Protein AF-A0A380IV75-F1 (afdb_monomer_lite)

InterPro domains:
  IPR054528 TcaA protein NTF2-like domain [PF22819] (111-208)

Structure (mmCIF, N/CA/C/O backbone):
data_AF-A0A380IV75-F1
#
_entry.id   AF-A0A380IV75-F1
#
loop_
_atom_site.group_PDB
_atom_site.id
_atom_site.type_symbol
_atom_site.label_atom_id
_atom_site.label_alt_id
_atom_site.label_comp_id
_atom_site.label_asym_id
_atom_site.label_entity_id
_atom_site.label_seq_id
_atom_site.pdbx_PDB_ins_code
_atom_site.Cartn_x
_atom_site.Cartn_y
_atom_site.Cartn_z
_atom_site.occupancy
_atom_site.B_iso_or_equiv
_atom_site.auth_seq_id
_atom_site.auth_comp_id
_atom_site.auth_asym_id
_atom_site.auth_atom_id
_atom_site.pdbx_PDB_model_num
ATOM 1 N N . MET A 1 1 ? 58.534 -29.013 -39.259 1.00 39.19 1 MET A N 1
ATOM 2 C CA . MET A 1 1 ? 57.756 -28.411 -38.157 1.00 39.19 1 MET A CA 1
ATOM 3 C C . MET A 1 1 ? 57.840 -26.899 -38.279 1.00 39.19 1 MET A C 1
ATOM 5 O O . MET A 1 1 ? 58.941 -26.388 -38.173 1.00 39.19 1 MET A O 1
ATOM 9 N N . GLN A 1 2 ? 56.730 -26.196 -38.493 1.00 32.81 2 GLN A N 1
ATOM 10 C CA . GLN A 1 2 ? 56.334 -25.058 -37.653 1.00 32.81 2 GLN A CA 1
ATOM 11 C C . GLN A 1 2 ? 54.910 -24.639 -38.014 1.00 32.81 2 GLN A C 1
ATOM 13 O O . GLN A 1 2 ? 54.509 -24.670 -39.172 1.00 32.81 2 GLN A O 1
ATOM 18 N N . GLN A 1 3 ? 54.127 -24.418 -36.965 1.00 36.06 3 GLN A N 1
ATOM 19 C CA . GLN A 1 3 ? 52.675 -24.460 -36.958 1.00 36.06 3 GLN A CA 1
ATOM 20 C C . GLN A 1 3 ? 52.055 -23.177 -37.520 1.00 36.06 3 GLN A C 1
ATOM 22 O O . GLN A 1 3 ? 52.371 -22.079 -37.065 1.00 36.06 3 GLN A O 1
ATOM 27 N N . ASN A 1 4 ? 51.105 -23.333 -38.444 1.00 39.47 4 ASN A N 1
ATOM 28 C CA . ASN A 1 4 ? 50.161 -22.279 -38.801 1.00 39.47 4 ASN A CA 1
ATOM 29 C C . ASN A 1 4 ? 49.157 -22.116 -37.655 1.00 39.47 4 ASN A C 1
ATOM 31 O O . ASN A 1 4 ? 48.233 -22.916 -37.511 1.00 39.47 4 ASN A O 1
ATOM 35 N N . HIS A 1 5 ? 49.312 -21.067 -36.852 1.00 46.50 5 HIS A N 1
ATOM 36 C CA . HIS A 1 5 ? 48.267 -20.629 -35.930 1.00 46.50 5 HIS A CA 1
ATOM 37 C C . HIS A 1 5 ? 47.176 -19.882 -36.710 1.00 46.50 5 HIS A C 1
ATOM 39 O O . HIS A 1 5 ? 47.074 -18.658 -36.641 1.00 46.50 5 HIS A O 1
ATOM 45 N N . ASN A 1 6 ? 46.342 -20.619 -37.448 1.00 48.75 6 ASN A N 1
ATOM 46 C CA . ASN A 1 6 ? 45.074 -20.085 -37.940 1.00 48.75 6 ASN A CA 1
ATOM 47 C C . ASN A 1 6 ? 44.138 -19.901 -36.737 1.00 48.75 6 ASN A C 1
ATOM 49 O O . ASN A 1 6 ? 43.408 -20.812 -36.348 1.00 48.75 6 ASN A O 1
ATOM 53 N N . LYS A 1 7 ? 44.163 -18.714 -36.123 1.00 50.84 7 LYS A N 1
ATOM 54 C CA . LYS A 1 7 ? 43.048 -18.266 -35.285 1.00 50.84 7 LYS A CA 1
ATOM 55 C C . LYS A 1 7 ? 41.849 -18.064 -36.203 1.00 50.84 7 LYS A C 1
ATOM 57 O O . LYS A 1 7 ? 41.804 -17.106 -36.967 1.00 50.84 7 LYS A O 1
ATOM 62 N N . ILE A 1 8 ? 40.892 -18.982 -36.130 1.00 51.84 8 ILE A N 1
ATOM 63 C CA . ILE A 1 8 ? 39.563 -18.779 -36.698 1.00 51.84 8 ILE A CA 1
ATOM 64 C C . ILE A 1 8 ? 38.884 -17.727 -35.818 1.00 51.84 8 ILE A C 1
ATOM 66 O O . ILE A 1 8 ? 38.560 -17.993 -34.661 1.00 51.84 8 ILE A O 1
ATOM 70 N N . TYR A 1 9 ? 38.719 -16.519 -36.347 1.00 48.72 9 TYR A N 1
ATOM 71 C CA . TYR A 1 9 ? 37.806 -15.540 -35.775 1.00 48.72 9 TYR A CA 1
ATOM 72 C C . TYR A 1 9 ? 36.406 -15.944 -36.235 1.00 48.72 9 TYR A C 1
ATOM 74 O O . TYR A 1 9 ? 36.072 -15.803 -37.407 1.00 48.72 9 TYR A O 1
ATOM 82 N N . ALA A 1 10 ? 35.623 -16.543 -35.340 1.00 48.56 10 ALA A N 1
ATOM 83 C CA . ALA A 1 10 ? 34.204 -16.737 -35.590 1.00 48.56 10 ALA A CA 1
ATOM 84 C C . ALA A 1 10 ? 33.526 -15.371 -35.436 1.00 48.56 10 ALA A C 1
ATOM 86 O O . ALA A 1 10 ? 33.401 -14.872 -34.316 1.00 48.56 10 ALA A O 1
ATOM 87 N N . ASP A 1 11 ? 33.128 -14.756 -36.547 1.00 51.97 11 ASP A N 1
ATOM 88 C CA . ASP A 1 11 ? 32.167 -13.661 -36.492 1.00 51.97 11 ASP A CA 1
ATOM 89 C C . ASP A 1 11 ? 30.826 -14.260 -36.054 1.00 51.97 11 ASP A C 1
ATOM 91 O O . ASP A 1 11 ? 30.250 -15.112 -36.733 1.00 51.97 11 ASP A O 1
ATOM 95 N N . GLU A 1 12 ? 30.339 -13.864 -34.876 1.00 53.62 12 GLU A N 1
ATOM 96 C CA . GLU A 1 12 ? 28.954 -14.121 -34.482 1.00 53.62 12 GLU A CA 1
ATOM 97 C C . GLU A 1 12 ? 28.039 -13.306 -35.412 1.00 53.62 12 GLU A C 1
ATOM 99 O O . GLU A 1 12 ? 27.617 -12.206 -35.063 1.00 53.62 12 GLU A O 1
ATOM 104 N N . ASP A 1 13 ? 27.725 -13.833 -36.600 1.00 64.88 13 ASP A N 1
ATOM 105 C CA . ASP A 1 13 ? 26.803 -13.215 -37.570 1.00 64.88 13 ASP A CA 1
ATOM 106 C C . ASP A 1 13 ? 25.331 -13.419 -37.161 1.00 64.88 13 ASP A C 1
ATOM 108 O O . ASP A 1 13 ? 24.451 -13.804 -37.931 1.00 64.88 13 ASP A O 1
ATOM 112 N N . PHE A 1 14 ? 25.058 -13.222 -35.873 1.00 73.56 14 PHE A N 1
ATOM 113 C CA . PHE A 1 14 ? 23.715 -13.241 -35.325 1.00 73.56 14 PHE A CA 1
ATOM 114 C C . PHE A 1 14 ? 23.270 -11.806 -35.100 1.00 73.56 14 PHE A C 1
ATOM 116 O O . PHE A 1 14 ? 23.950 -11.021 -34.439 1.00 73.56 14 PHE A O 1
ATOM 123 N N . ASN A 1 15 ? 22.077 -11.471 -35.593 1.00 85.94 15 ASN A N 1
ATOM 124 C CA . ASN A 1 15 ? 21.444 -10.204 -35.255 1.00 85.94 15 ASN A CA 1
ATOM 125 C C . ASN A 1 15 ? 21.274 -10.139 -33.735 1.00 85.94 15 ASN A C 1
ATOM 127 O O . ASN A 1 15 ? 20.477 -10.880 -33.158 1.00 85.94 15 ASN A O 1
ATOM 131 N N . GLN A 1 16 ? 22.055 -9.279 -33.090 1.00 91.75 16 GLN A N 1
ATOM 132 C CA . GLN A 1 16 ? 22.108 -9.159 -31.642 1.00 91.75 16 GLN A CA 1
ATOM 133 C C . GLN A 1 16 ? 21.828 -7.723 -31.214 1.00 91.75 16 GLN A C 1
ATOM 135 O O . GLN A 1 16 ? 22.217 -6.765 -31.885 1.00 91.75 16 GLN A O 1
ATOM 140 N N . SER A 1 17 ? 21.196 -7.576 -30.053 1.00 93.56 17 SER A N 1
ATOM 141 C CA . SER A 1 17 ? 20.966 -6.281 -29.424 1.00 93.56 17 SER A CA 1
ATOM 142 C C . SER A 1 17 ? 21.580 -6.205 -28.040 1.00 93.56 17 SER A C 1
ATOM 144 O O . SER A 1 17 ? 21.428 -7.112 -27.219 1.00 93.56 17 SER A O 1
ATOM 146 N N . TRP A 1 18 ? 22.233 -5.084 -27.755 1.00 96.44 18 TRP A N 1
ATOM 147 C CA . TRP A 1 18 ? 22.675 -4.728 -26.416 1.00 96.44 18 TRP A CA 1
ATOM 148 C C . TRP A 1 18 ? 22.554 -3.227 -26.172 1.00 96.44 18 TRP A C 1
ATOM 150 O O . TRP A 1 18 ? 22.760 -2.391 -27.060 1.00 96.44 18 TRP A O 1
ATOM 160 N N . PHE A 1 19 ? 22.189 -2.878 -24.945 1.00 97.50 19 PHE A N 1
ATOM 161 C CA . PHE A 1 19 ? 21.759 -1.525 -24.626 1.00 97.50 19 PHE A CA 1
ATOM 162 C C . PHE A 1 19 ? 21.981 -1.160 -23.161 1.00 97.50 19 PHE A C 1
ATOM 164 O O . PHE A 1 19 ? 22.072 -2.017 -22.284 1.00 97.50 19 PHE A O 1
ATOM 171 N N . LYS A 1 20 ? 22.045 0.141 -22.892 1.00 98.06 20 LYS A N 1
ATOM 172 C CA . LYS A 1 20 ? 21.978 0.735 -21.555 1.00 98.06 20 LYS A CA 1
ATOM 173 C C . LYS A 1 20 ? 20.633 1.423 -21.389 1.00 98.06 20 LYS A C 1
ATOM 175 O O . LYS A 1 20 ? 20.097 1.976 -22.348 1.00 98.06 20 LYS A O 1
ATOM 180 N N . VAL A 1 21 ? 20.106 1.421 -20.171 1.00 98.19 21 VAL A N 1
ATOM 181 C CA . VAL A 1 21 ? 18.824 2.059 -19.860 1.00 98.19 21 VAL A CA 1
ATOM 182 C C . VAL A 1 21 ? 19.029 3.184 -18.860 1.00 98.19 21 VAL A C 1
ATOM 184 O O . VAL A 1 21 ? 19.624 2.983 -17.805 1.00 98.19 21 VAL A O 1
ATOM 187 N N . LYS A 1 22 ? 18.479 4.354 -19.183 1.00 98.12 22 LYS A N 1
ATOM 188 C CA . LYS A 1 22 ? 18.253 5.450 -18.245 1.00 98.12 22 LYS A CA 1
ATOM 189 C C . LYS A 1 22 ? 16.758 5.544 -17.952 1.00 98.12 22 LYS A C 1
ATOM 191 O O . LYS A 1 22 ? 15.964 5.729 -18.877 1.00 98.12 22 LYS A O 1
ATOM 196 N N . LEU A 1 23 ? 16.398 5.440 -16.676 1.00 98.19 23 LEU A N 1
ATOM 197 C CA . LEU A 1 23 ? 15.049 5.740 -16.208 1.00 98.19 23 LEU A CA 1
ATOM 198 C C . LEU A 1 23 ? 14.915 7.241 -15.929 1.00 98.19 23 LEU A C 1
ATOM 200 O O . LEU A 1 23 ? 15.846 7.867 -15.424 1.00 98.19 23 LEU A O 1
ATOM 204 N N . ASN A 1 24 ? 13.768 7.806 -16.295 1.00 97.94 24 ASN A N 1
ATOM 205 C CA . ASN A 1 24 ? 13.363 9.159 -15.934 1.00 97.94 24 ASN A CA 1
ATOM 206 C C . ASN A 1 24 ? 12.109 9.098 -15.053 1.00 97.94 24 ASN A C 1
ATOM 208 O O . ASN A 1 24 ? 11.226 8.264 -15.282 1.00 97.94 24 ASN A O 1
ATOM 212 N N . ASN A 1 25 ? 12.005 10.040 -14.110 1.00 97.75 25 ASN A N 1
ATOM 213 C CA . ASN A 1 25 ? 10.928 10.152 -13.114 1.00 97.75 25 ASN A CA 1
ATOM 214 C C . ASN A 1 25 ? 10.839 8.966 -12.138 1.00 97.75 25 ASN A C 1
ATOM 216 O O . ASN A 1 25 ? 9.857 8.827 -11.413 1.00 97.75 25 ASN A O 1
ATOM 220 N N . ASP A 1 26 ? 11.870 8.126 -12.098 1.00 96.50 26 ASP A N 1
ATOM 221 C CA . ASP A 1 26 ? 12.014 7.023 -11.155 1.00 96.50 26 ASP A CA 1
ATOM 222 C C . ASP A 1 26 ? 12.149 7.530 -9.714 1.00 96.50 26 ASP A C 1
ATOM 224 O O . ASP A 1 26 ? 11.600 6.923 -8.808 1.00 96.50 26 ASP A O 1
ATOM 228 N N . SER A 1 27 ? 12.743 8.706 -9.490 1.00 96.19 27 SER A N 1
ATOM 229 C CA . SER A 1 27 ? 12.860 9.322 -8.156 1.00 96.19 27 SER A CA 1
ATOM 230 C C . SER A 1 27 ? 11.530 9.568 -7.421 1.00 96.19 27 SER A C 1
ATOM 232 O O . SER A 1 27 ? 11.549 9.810 -6.215 1.00 96.19 27 SER A O 1
ATOM 234 N N . LEU A 1 28 ? 10.390 9.507 -8.120 1.00 96.69 28 LEU A N 1
ATOM 235 C CA . LEU A 1 28 ? 9.041 9.617 -7.547 1.00 96.69 28 LEU A CA 1
ATOM 236 C C . LEU A 1 28 ? 8.490 8.279 -7.020 1.00 96.69 28 LEU A C 1
ATOM 238 O O . LEU A 1 28 ? 7.394 8.238 -6.463 1.00 96.69 28 LEU A O 1
ATOM 242 N N . LEU A 1 29 ? 9.214 7.184 -7.240 1.00 97.81 29 LEU A N 1
ATOM 243 C CA . LEU A 1 29 ? 8.841 5.825 -6.874 1.00 97.81 29 LEU A CA 1
ATOM 244 C C . LEU A 1 29 ? 9.742 5.303 -5.746 1.00 97.81 29 LEU A C 1
ATOM 246 O O . LEU A 1 29 ? 10.715 5.929 -5.319 1.00 97.81 29 LEU A O 1
ATOM 250 N N . GLU A 1 30 ? 9.402 4.130 -5.231 1.00 96.81 30 GLU A N 1
ATOM 251 C CA . GLU A 1 30 ? 10.160 3.456 -4.188 1.00 96.81 30 GLU A CA 1
ATOM 252 C C . GLU A 1 30 ? 11.532 3.030 -4.709 1.00 96.81 30 GLU A C 1
ATOM 254 O O . GLU A 1 30 ? 11.664 2.365 -5.745 1.00 96.81 30 GLU A O 1
ATOM 259 N N . LYS A 1 31 ? 12.574 3.371 -3.946 1.00 94.50 31 LYS A N 1
ATOM 260 C CA . LYS A 1 31 ? 13.939 2.924 -4.231 1.00 94.50 31 LYS A CA 1
ATOM 261 C C . LYS A 1 31 ? 13.979 1.398 -4.322 1.00 94.50 31 LYS A C 1
ATOM 263 O O . LYS A 1 31 ? 13.349 0.710 -3.527 1.00 94.50 31 LYS A O 1
ATOM 268 N N . ASN A 1 32 ? 14.766 0.886 -5.267 1.00 92.00 32 ASN A N 1
ATOM 269 C CA . ASN A 1 32 ? 14.964 -0.548 -5.510 1.00 92.00 32 ASN A CA 1
ATOM 270 C C . ASN A 1 32 ? 13.700 -1.317 -5.942 1.00 92.00 32 ASN A C 1
ATOM 272 O O . ASN A 1 32 ? 13.710 -2.543 -5.942 1.00 92.00 32 ASN A O 1
ATOM 276 N N . SER A 1 33 ? 12.625 -0.629 -6.343 1.00 95.75 33 SER A N 1
ATOM 277 C CA . SER A 1 33 ? 11.416 -1.280 -6.871 1.00 95.75 33 SER A CA 1
ATOM 278 C C . SER A 1 33 ? 11.461 -1.552 -8.381 1.00 95.75 33 SER A C 1
ATOM 280 O O . SER A 1 33 ? 10.509 -2.107 -8.934 1.00 95.75 33 SER A O 1
ATOM 282 N N . TYR A 1 34 ? 12.533 -1.132 -9.057 1.00 97.06 34 TYR A N 1
ATOM 283 C CA . TYR A 1 34 ? 12.595 -1.091 -10.513 1.00 97.06 34 TYR A CA 1
ATOM 284 C C . TYR A 1 34 ? 12.971 -2.434 -11.128 1.00 97.06 34 TYR A C 1
ATOM 286 O O . TYR A 1 34 ? 13.984 -3.032 -10.763 1.00 97.06 34 TYR A O 1
ATOM 294 N N . LYS A 1 35 ? 12.220 -2.840 -12.148 1.00 97.62 35 LYS A N 1
ATOM 295 C CA . LYS A 1 35 ? 12.582 -3.948 -13.038 1.00 97.62 35 LYS A CA 1
ATOM 296 C C . LYS A 1 35 ? 12.496 -3.503 -14.487 1.00 97.62 35 LYS A C 1
ATOM 298 O O . LYS A 1 35 ? 11.646 -2.682 -14.832 1.00 97.62 35 LYS A O 1
ATOM 303 N N . LEU A 1 36 ? 13.360 -4.058 -15.328 1.00 97.88 36 LEU A N 1
ATOM 304 C CA . LEU A 1 36 ? 13.213 -3.989 -16.776 1.00 97.88 36 LEU A CA 1
ATOM 305 C C . LEU A 1 36 ? 12.446 -5.204 -17.274 1.00 97.88 36 LEU A C 1
ATOM 307 O O . LEU A 1 36 ? 12.612 -6.301 -16.754 1.00 97.88 36 LEU A O 1
ATOM 311 N N . LEU A 1 37 ? 11.645 -4.994 -18.307 1.00 97.75 37 LEU A N 1
ATOM 312 C CA . LEU A 1 37 ? 10.958 -6.038 -19.041 1.00 97.75 37 LEU A CA 1
ATOM 313 C C . LEU A 1 37 ? 11.493 -6.026 -20.465 1.00 97.75 37 LEU A C 1
ATOM 315 O O . LEU A 1 37 ? 11.339 -5.028 -21.171 1.00 97.75 37 LEU A O 1
ATOM 319 N N . ILE A 1 38 ? 12.152 -7.118 -20.844 1.00 96.69 38 ILE A N 1
ATOM 320 C CA . ILE A 1 38 ? 12.753 -7.340 -22.162 1.00 96.69 38 ILE A CA 1
ATOM 321 C C . ILE A 1 38 ? 11.979 -8.498 -22.790 1.00 96.69 38 ILE A C 1
ATOM 323 O O . ILE A 1 38 ? 12.050 -9.614 -22.280 1.00 96.69 38 ILE A O 1
ATOM 327 N N . ASP A 1 39 ? 11.173 -8.217 -23.814 1.00 94.06 39 ASP A N 1
ATOM 328 C CA . ASP A 1 39 ? 10.143 -9.131 -24.339 1.00 94.06 39 ASP A CA 1
ATOM 329 C C . ASP A 1 39 ? 9.292 -9.755 -23.228 1.00 94.06 39 ASP A C 1
ATOM 331 O O . ASP A 1 39 ? 9.118 -10.969 -23.127 1.00 94.06 39 ASP A O 1
ATOM 335 N N . ASP A 1 40 ? 8.816 -8.881 -22.336 1.00 93.62 40 ASP A N 1
ATOM 336 C CA . ASP A 1 40 ? 7.967 -9.218 -21.191 1.00 93.62 40 ASP A CA 1
ATOM 337 C C . ASP A 1 40 ? 8.609 -10.189 -20.172 1.00 93.62 40 ASP A C 1
ATOM 339 O O . ASP A 1 40 ? 7.942 -10.651 -19.248 1.00 93.62 40 ASP A O 1
ATOM 343 N N . LYS A 1 41 ? 9.927 -10.429 -20.268 1.00 95.19 41 LYS A N 1
ATOM 344 C CA . LYS A 1 41 ? 10.721 -11.115 -19.239 1.00 95.19 41 LYS A CA 1
ATOM 345 C C . LYS A 1 41 ? 11.338 -10.114 -18.268 1.00 95.19 41 LYS A C 1
ATOM 347 O O . LYS A 1 41 ? 12.053 -9.199 -18.681 1.00 95.19 41 LYS A O 1
ATOM 352 N N . ASP A 1 42 ? 11.095 -10.335 -16.981 1.00 95.31 42 ASP A N 1
ATOM 353 C CA . ASP A 1 42 ? 11.625 -9.522 -15.887 1.00 95.31 42 ASP A CA 1
ATOM 354 C C . ASP A 1 42 ? 13.144 -9.685 -15.726 1.00 95.31 42 ASP A C 1
ATOM 356 O O . ASP A 1 42 ? 13.666 -10.796 -15.623 1.00 95.31 42 ASP A O 1
ATOM 360 N N . VAL A 1 43 ? 13.846 -8.559 -15.612 1.00 95.69 43 VAL A N 1
ATOM 361 C CA . VAL A 1 43 ? 15.270 -8.477 -15.275 1.00 95.69 43 VAL A CA 1
ATOM 362 C C . VAL A 1 43 ? 15.484 -7.342 -14.276 1.00 95.69 43 VAL A C 1
ATOM 364 O O . VAL A 1 43 ? 14.940 -6.248 -14.438 1.00 95.69 43 VAL A O 1
ATOM 367 N N . ASP A 1 44 ? 16.317 -7.572 -13.260 1.00 96.12 44 ASP A N 1
ATOM 368 C CA . ASP A 1 44 ? 16.668 -6.530 -12.294 1.00 96.12 44 ASP A CA 1
ATOM 369 C C . ASP A 1 44 ? 17.327 -5.328 -12.975 1.00 96.12 44 ASP A C 1
ATOM 371 O O . ASP A 1 44 ? 18.259 -5.462 -13.781 1.00 96.12 44 ASP A O 1
ATOM 375 N N . TYR A 1 45 ? 16.847 -4.136 -12.619 1.00 96.81 45 TYR A N 1
ATOM 376 C CA . TYR A 1 45 ? 17.389 -2.896 -13.143 1.00 96.81 45 TYR A CA 1
ATOM 377 C C . TYR A 1 45 ? 18.642 -2.454 -12.377 1.00 96.81 45 TYR A C 1
ATOM 379 O O . TYR A 1 45 ? 18.659 -2.307 -11.158 1.00 96.81 45 TYR A O 1
ATOM 387 N N . ASN A 1 46 ? 19.684 -2.146 -13.138 1.00 95.25 46 ASN A N 1
ATOM 388 C CA . ASN A 1 46 ? 20.909 -1.489 -12.718 1.00 95.25 46 ASN A CA 1
ATOM 389 C C . ASN A 1 46 ? 21.294 -0.419 -13.757 1.00 95.25 46 ASN A C 1
ATOM 391 O O . ASN A 1 46 ? 21.443 -0.716 -14.945 1.00 95.25 46 ASN A O 1
ATOM 395 N N . SER A 1 47 ? 21.485 0.823 -13.303 1.00 93.69 47 SER A N 1
ATOM 396 C CA . SER A 1 47 ? 21.785 1.985 -14.155 1.00 93.69 47 SER A CA 1
ATOM 397 C C . SER A 1 47 ? 23.171 1.949 -14.809 1.00 93.69 47 SER A C 1
ATOM 399 O O . SER A 1 47 ? 23.414 2.655 -15.785 1.00 93.69 47 SER A O 1
ATOM 401 N N . LYS A 1 48 ? 24.092 1.131 -14.288 1.00 95.06 48 LYS A N 1
ATOM 402 C CA . LYS A 1 48 ? 25.455 0.964 -14.818 1.00 95.06 48 LYS A CA 1
ATOM 403 C C . LYS A 1 48 ? 25.588 -0.259 -15.729 1.00 95.06 48 LYS A C 1
ATOM 405 O O . LYS A 1 48 ? 26.633 -0.437 -16.352 1.00 95.06 48 LYS A O 1
ATOM 410 N N . LYS A 1 49 ? 24.555 -1.102 -15.806 1.00 96.69 49 LYS A N 1
ATOM 411 C CA . LYS A 1 49 ? 24.574 -2.359 -16.558 1.00 96.69 49 LYS A CA 1
ATOM 412 C C . LYS A 1 49 ? 24.281 -2.125 -18.042 1.00 96.69 49 LYS A C 1
ATOM 414 O O . LYS A 1 49 ? 23.383 -1.367 -18.403 1.00 96.69 49 LYS A O 1
ATOM 419 N N . THR A 1 50 ? 25.026 -2.828 -18.890 1.00 97.25 50 THR A N 1
ATOM 420 C CA . THR A 1 50 ? 24.647 -3.085 -20.284 1.00 97.25 50 THR A CA 1
ATOM 421 C C . THR A 1 50 ? 23.870 -4.400 -20.318 1.00 97.25 50 THR A C 1
ATOM 423 O O . THR A 1 50 ? 24.330 -5.398 -19.767 1.00 97.25 50 THR A O 1
ATOM 426 N N . TYR A 1 51 ? 22.690 -4.399 -20.927 1.00 96.75 51 TYR A N 1
ATOM 427 C CA . TYR A 1 51 ? 21.833 -5.573 -21.091 1.00 96.75 51 TYR A CA 1
ATOM 428 C C . TYR A 1 51 ? 22.064 -6.176 -22.471 1.00 96.75 51 TYR A C 1
ATOM 430 O O . TYR A 1 51 ? 22.246 -5.434 -23.435 1.00 96.75 51 TYR A O 1
ATOM 438 N N . GLY A 1 52 ? 22.051 -7.503 -22.551 1.00 94.19 52 GLY A N 1
ATOM 439 C CA . GLY A 1 52 ? 22.417 -8.265 -23.740 1.00 94.19 52 GLY A CA 1
ATOM 440 C C . GLY A 1 52 ? 23.817 -8.882 -23.626 1.00 94.19 52 GLY A C 1
ATOM 441 O O . GLY A 1 52 ? 24.396 -8.925 -22.545 1.00 94.19 52 GLY A O 1
ATOM 442 N N . LYS A 1 53 ? 24.393 -9.375 -24.721 1.00 93.56 53 LYS A N 1
ATOM 443 C CA . LYS A 1 53 ? 23.813 -9.401 -26.071 1.00 93.56 53 LYS A CA 1
ATOM 444 C C . LYS A 1 53 ? 22.643 -10.388 -26.157 1.00 93.56 53 LYS A C 1
ATOM 446 O O . LYS A 1 53 ? 22.768 -11.535 -25.748 1.00 93.56 53 LYS A O 1
ATOM 451 N N . TYR A 1 54 ? 21.501 -9.932 -26.660 1.00 93.12 54 TYR A N 1
ATOM 452 C CA . TYR A 1 54 ? 20.319 -10.766 -26.885 1.00 93.12 54 TYR A CA 1
ATOM 453 C C . TYR A 1 54 ? 20.170 -11.061 -28.368 1.00 93.12 54 TYR A C 1
ATOM 455 O O . TYR A 1 54 ? 20.348 -10.153 -29.177 1.00 93.12 54 TYR A O 1
ATOM 463 N N . TYR A 1 55 ? 19.802 -12.292 -28.719 1.00 90.06 55 TYR A N 1
ATOM 464 C CA . TYR A 1 55 ? 19.382 -12.612 -30.080 1.00 90.06 55 TYR A CA 1
ATOM 465 C C . TYR A 1 55 ? 18.142 -11.786 -30.447 1.00 90.06 55 TYR A C 1
ATOM 467 O O . TYR A 1 55 ? 17.158 -11.785 -29.710 1.00 90.06 55 TYR A O 1
ATOM 475 N N . ASN A 1 56 ? 18.215 -11.058 -31.559 1.00 88.88 56 ASN A N 1
ATOM 476 C CA . ASN A 1 56 ? 17.183 -10.141 -32.024 1.00 88.88 56 ASN A CA 1
ATOM 477 C C . ASN A 1 56 ? 17.102 -10.132 -33.561 1.00 88.88 56 ASN A C 1
ATOM 479 O O . ASN A 1 56 ? 17.655 -9.235 -34.203 1.00 88.88 56 ASN A O 1
ATOM 483 N N . PRO A 1 57 ? 16.418 -11.108 -34.179 1.00 83.06 57 PRO A N 1
ATOM 484 C CA . PRO A 1 57 ? 16.269 -11.152 -35.629 1.00 83.06 57 PRO A CA 1
ATOM 485 C C . PRO A 1 57 ? 15.359 -10.038 -36.170 1.00 83.06 57 PRO A C 1
ATOM 487 O O . PRO A 1 57 ? 15.459 -9.719 -37.352 1.00 83.06 57 PRO A O 1
ATOM 490 N N . THR A 1 58 ? 14.496 -9.451 -35.331 1.00 88.62 58 THR A N 1
ATOM 491 C CA . THR A 1 58 ? 13.539 -8.400 -35.706 1.00 88.62 58 THR A CA 1
ATOM 492 C C . THR A 1 58 ? 13.627 -7.209 -34.747 1.00 88.62 58 THR A C 1
ATOM 494 O O . THR A 1 58 ? 14.438 -6.305 -34.963 1.00 88.62 58 THR A O 1
ATOM 497 N N . GLU A 1 59 ? 12.807 -7.199 -33.697 1.00 93.31 59 GLU A N 1
ATOM 498 C CA . GLU A 1 59 ? 12.777 -6.180 -32.656 1.00 93.31 59 GLU A CA 1
ATOM 499 C C . GLU A 1 59 ? 12.639 -6.817 -31.264 1.00 93.31 59 GLU A C 1
ATOM 501 O O . GLU A 1 59 ? 11.889 -7.773 -31.093 1.00 93.31 59 GLU A O 1
ATOM 506 N N . LEU A 1 60 ? 13.320 -6.241 -30.266 1.00 93.44 60 LEU A N 1
ATOM 507 C CA . LEU A 1 60 ? 13.104 -6.528 -28.845 1.00 93.44 60 LEU A CA 1
ATOM 508 C C . LEU A 1 60 ? 12.320 -5.379 -28.223 1.00 93.44 60 LEU A C 1
ATOM 510 O O . LEU A 1 60 ? 12.696 -4.212 -28.360 1.00 93.44 60 LEU A O 1
ATOM 514 N N . SER A 1 61 ? 11.273 -5.696 -27.479 1.00 96.81 61 SER A N 1
ATOM 515 C CA . SER A 1 61 ? 10.503 -4.723 -26.717 1.00 96.81 61 SER A CA 1
ATOM 516 C C . SER A 1 61 ? 11.115 -4.515 -25.333 1.00 96.81 61 SER A C 1
ATOM 518 O O . SER A 1 61 ? 11.248 -5.460 -24.559 1.00 96.81 61 SER A O 1
ATOM 520 N N . VAL A 1 62 ? 11.363 -3.260 -24.958 1.00 98.19 62 VAL A N 1
ATOM 521 C CA . VAL A 1 62 ? 11.914 -2.887 -23.650 1.00 98.19 62 VAL A CA 1
ATOM 522 C C . VAL A 1 62 ? 11.042 -1.834 -22.962 1.00 98.19 62 VAL A C 1
ATOM 524 O O . VAL A 1 62 ? 10.726 -0.790 -23.533 1.00 98.19 62 VAL A O 1
ATOM 527 N N . TYR A 1 63 ? 10.674 -2.080 -21.707 1.00 98.56 63 TYR A N 1
ATOM 528 C CA . TYR A 1 63 ? 10.075 -1.089 -20.803 1.00 98.56 63 TYR A CA 1
ATOM 529 C C . TYR A 1 63 ? 10.501 -1.363 -19.358 1.00 98.56 63 TYR A C 1
ATOM 531 O O . TYR A 1 63 ? 11.181 -2.349 -19.086 1.00 98.56 63 TYR A O 1
ATOM 539 N N . ALA A 1 64 ? 10.131 -0.489 -18.425 1.00 98.38 64 ALA A N 1
ATOM 540 C CA . ALA A 1 64 ? 10.399 -0.683 -17.008 1.00 98.38 64 ALA A CA 1
ATOM 541 C C . ALA A 1 64 ? 9.119 -0.592 -16.178 1.00 98.38 64 ALA A C 1
ATOM 543 O O . ALA A 1 64 ? 8.167 0.106 -16.548 1.00 98.38 64 ALA A O 1
ATOM 544 N N . ILE A 1 65 ? 9.132 -1.272 -15.034 1.00 98.25 65 ILE A N 1
ATOM 545 C CA . ILE A 1 65 ? 8.166 -1.088 -13.953 1.00 98.25 65 ILE A CA 1
ATOM 546 C C . ILE A 1 65 ? 8.853 -0.527 -12.715 1.00 98.25 65 ILE A C 1
ATOM 548 O O . ILE A 1 65 ? 10.039 -0.762 -12.498 1.00 98.25 65 ILE A O 1
ATOM 552 N N . GLY A 1 66 ? 8.095 0.194 -11.897 1.00 98.19 66 GLY A N 1
ATOM 553 C CA . GLY A 1 66 ? 8.482 0.614 -10.552 1.00 98.19 66 GLY A CA 1
ATOM 554 C C . GLY A 1 66 ? 7.245 0.738 -9.666 1.00 98.19 66 GLY A C 1
ATOM 555 O O . GLY A 1 66 ? 6.120 0.742 -10.175 1.00 98.19 66 GLY A O 1
ATOM 556 N N . LYS A 1 67 ? 7.435 0.803 -8.346 1.00 98.00 67 LYS A N 1
ATOM 557 C CA . LYS A 1 67 ? 6.334 0.765 -7.372 1.00 98.00 67 LYS A CA 1
ATOM 558 C C . LYS A 1 67 ? 6.246 2.029 -6.533 1.00 98.00 67 LYS A C 1
ATOM 560 O O . LYS A 1 67 ? 7.255 2.641 -6.212 1.00 98.00 67 LYS A O 1
ATOM 565 N N . LEU A 1 68 ? 5.025 2.395 -6.164 1.00 97.88 68 LEU A N 1
ATOM 566 C CA . LEU A 1 68 ? 4.741 3.367 -5.113 1.00 97.88 68 LEU A CA 1
ATOM 567 C C . LEU A 1 68 ? 3.542 2.863 -4.315 1.00 97.88 68 LEU A C 1
ATOM 569 O O . LEU A 1 68 ? 2.454 2.704 -4.871 1.00 97.88 68 LEU A O 1
ATOM 573 N N . GLU A 1 69 ? 3.743 2.594 -3.026 1.00 96.62 69 GLU A N 1
ATOM 574 C CA . GLU A 1 69 ? 2.734 2.029 -2.127 1.00 96.62 69 GLU A CA 1
ATOM 575 C C . GLU A 1 69 ? 2.106 0.768 -2.728 1.00 96.62 69 GLU A C 1
ATOM 577 O O . GLU A 1 69 ? 0.884 0.656 -2.866 1.00 96.62 69 GLU A O 1
ATOM 582 N N . GLY A 1 70 ? 2.977 -0.115 -3.225 1.00 95.62 70 GLY A N 1
ATOM 583 C CA . GLY A 1 70 ? 2.639 -1.360 -3.911 1.00 95.62 70 GLY A CA 1
ATOM 584 C C . GLY A 1 70 ? 2.016 -1.227 -5.299 1.00 95.62 70 GLY A C 1
ATOM 585 O O . GLY A 1 70 ? 1.984 -2.216 -6.034 1.00 95.62 70 GLY A O 1
ATOM 586 N N . LYS A 1 71 ? 1.535 -0.048 -5.709 1.00 96.69 71 LYS A N 1
ATOM 587 C CA . LYS A 1 71 ? 1.010 0.157 -7.064 1.00 96.69 71 LYS A CA 1
ATOM 588 C C . LYS A 1 71 ? 2.155 0.187 -8.069 1.00 96.69 71 LYS A C 1
ATOM 590 O O . LYS A 1 71 ? 3.109 0.938 -7.896 1.00 96.69 71 LYS A O 1
ATOM 595 N N . GLU A 1 72 ? 2.019 -0.587 -9.140 1.00 97.44 72 GLU A N 1
ATOM 596 C CA . GLU A 1 72 ? 2.979 -0.611 -10.242 1.00 97.44 72 GLU A CA 1
ATOM 597 C C . GLU A 1 72 ? 2.693 0.489 -11.267 1.00 97.44 72 GLU 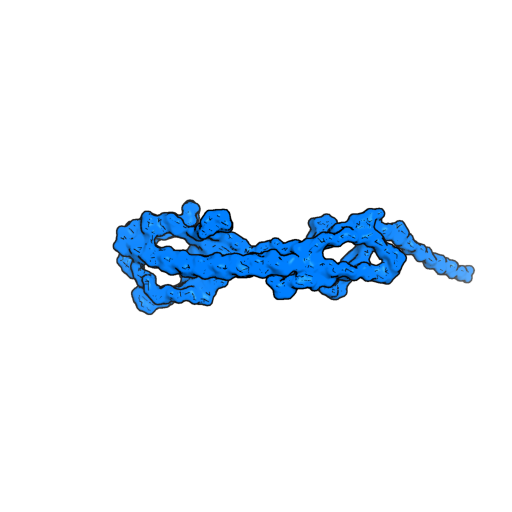A C 1
ATOM 599 O O . GLU A 1 72 ? 1.548 0.727 -11.664 1.00 97.44 72 GLU A O 1
ATOM 604 N N . PHE A 1 73 ? 3.762 1.136 -11.716 1.00 98.31 73 PHE A N 1
ATOM 605 C CA . PHE A 1 73 ? 3.779 2.115 -12.794 1.00 98.31 73 PHE A CA 1
ATOM 606 C C . PHE A 1 73 ? 4.671 1.593 -13.910 1.00 98.31 73 PHE A C 1
ATOM 608 O O . PHE A 1 73 ? 5.687 0.960 -13.636 1.00 98.31 73 PHE A O 1
ATOM 615 N N . LYS A 1 74 ? 4.297 1.860 -15.163 1.00 98.25 74 LYS A N 1
ATOM 616 C CA . LYS A 1 74 ? 5.048 1.455 -16.357 1.00 98.25 74 LYS A CA 1
ATOM 617 C C . LYS A 1 74 ? 5.631 2.680 -17.052 1.00 98.25 74 LYS A C 1
ATOM 619 O O . LYS A 1 74 ? 5.000 3.740 -17.074 1.00 98.25 74 LYS A O 1
ATOM 624 N N . THR A 1 75 ? 6.810 2.531 -17.640 1.00 98.69 75 THR A N 1
ATOM 625 C CA . THR A 1 75 ? 7.352 3.528 -18.571 1.00 98.69 75 THR A CA 1
ATOM 626 C C . THR A 1 75 ? 6.680 3.436 -19.941 1.00 98.69 75 THR A C 1
ATOM 628 O O . THR A 1 75 ? 5.871 2.542 -20.200 1.00 98.69 75 THR A O 1
ATOM 631 N N . ASN A 1 76 ? 7.059 4.322 -20.865 1.00 98.25 76 ASN A N 1
ATOM 632 C CA . ASN A 1 76 ? 6.905 4.026 -22.290 1.00 98.25 76 ASN A CA 1
ATOM 633 C C . ASN A 1 76 ? 7.634 2.718 -22.661 1.00 98.25 76 ASN A C 1
ATOM 635 O O . ASN A 1 76 ? 8.637 2.363 -22.037 1.00 98.25 76 ASN A O 1
ATOM 639 N N . ARG A 1 77 ? 7.121 2.028 -23.685 1.00 98.00 77 ARG A N 1
ATOM 640 C CA . ARG A 1 77 ? 7.753 0.864 -24.321 1.00 98.00 77 ARG A CA 1
ATOM 641 C C . ARG A 1 77 ? 8.553 1.339 -25.533 1.00 98.00 77 ARG A C 1
ATOM 643 O O . ARG A 1 77 ? 8.085 2.210 -26.263 1.00 98.00 77 ARG A O 1
ATOM 650 N N . ILE A 1 78 ? 9.757 0.806 -25.709 1.00 97.94 78 ILE A N 1
ATOM 651 C CA . ILE A 1 78 ? 10.626 1.065 -26.862 1.00 97.94 78 ILE A CA 1
ATOM 652 C C . ILE A 1 78 ? 10.940 -0.272 -27.519 1.00 97.94 78 ILE A C 1
ATOM 654 O O . ILE A 1 78 ? 11.402 -1.184 -26.840 1.00 97.94 78 ILE A O 1
ATOM 658 N N . ASN A 1 79 ? 10.737 -0.361 -28.829 1.00 97.44 79 ASN A N 1
ATOM 659 C CA . ASN A 1 79 ? 11.206 -1.489 -29.622 1.00 97.44 79 ASN A CA 1
ATOM 660 C C . ASN A 1 79 ? 12.588 -1.162 -30.188 1.00 97.44 79 ASN A C 1
ATOM 662 O O . ASN A 1 79 ? 12.786 -0.087 -30.758 1.00 97.44 79 ASN A O 1
ATOM 666 N N . ILE A 1 80 ? 13.544 -2.069 -30.013 1.00 94.69 80 ILE A N 1
ATOM 667 C CA . ILE A 1 80 ? 14.923 -1.899 -30.471 1.00 94.69 80 ILE A CA 1
ATOM 668 C C . ILE A 1 80 ? 15.277 -2.967 -31.499 1.00 94.69 80 ILE A C 1
ATOM 670 O O . ILE A 1 80 ? 14.903 -4.128 -31.356 1.00 94.69 80 ILE A O 1
ATOM 674 N N . ARG A 1 81 ? 16.040 -2.585 -32.522 1.00 93.31 81 ARG A N 1
ATOM 675 C CA . ARG A 1 81 ? 16.597 -3.509 -33.523 1.00 93.31 81 ARG A CA 1
ATOM 676 C C . ARG A 1 81 ? 18.016 -3.923 -33.144 1.00 93.31 81 ARG A C 1
ATOM 678 O O . ARG A 1 81 ? 18.556 -3.456 -32.133 1.00 93.31 81 ARG A O 1
ATOM 685 N N . ARG A 1 82 ? 18.623 -4.796 -33.953 1.00 93.12 82 ARG A N 1
ATOM 686 C CA . ARG A 1 82 ? 20.039 -5.178 -33.831 1.00 93.12 82 ARG A CA 1
ATOM 687 C C . ARG A 1 82 ? 20.956 -3.955 -33.729 1.00 93.12 82 ARG A C 1
ATOM 689 O O . ARG A 1 82 ? 20.676 -2.910 -34.319 1.00 93.12 82 ARG A O 1
ATOM 696 N N . ASN A 1 83 ? 22.059 -4.095 -33.006 1.00 92.25 83 ASN A N 1
ATOM 697 C CA . ASN A 1 83 ? 23.130 -3.106 -33.035 1.00 92.25 83 ASN A CA 1
ATOM 698 C C . ASN A 1 83 ? 23.898 -3.246 -34.358 1.00 92.25 83 ASN A C 1
ATOM 700 O O . ASN A 1 83 ? 24.191 -4.359 -34.786 1.00 92.25 83 ASN A O 1
ATOM 704 N N . TYR A 1 84 ? 24.204 -2.120 -35.007 1.00 86.38 84 TYR A N 1
ATOM 705 C CA . TYR A 1 84 ? 24.993 -2.089 -36.248 1.00 86.38 84 TYR A CA 1
ATOM 706 C C . TYR A 1 84 ? 26.461 -1.744 -35.993 1.00 86.38 84 TYR A C 1
ATOM 708 O O . TYR A 1 84 ? 27.327 -2.086 -36.790 1.00 86.38 84 TYR A O 1
ATOM 716 N N . ASP A 1 85 ? 26.739 -1.059 -34.887 1.00 86.12 85 ASP A N 1
ATOM 717 C CA . ASP A 1 85 ? 28.077 -0.728 -34.429 1.00 86.12 85 ASP A CA 1
ATOM 718 C C . ASP A 1 85 ? 28.422 -1.515 -33.161 1.00 86.12 85 ASP A C 1
ATOM 720 O O . ASP A 1 85 ? 27.559 -2.053 -32.464 1.00 86.12 85 ASP A O 1
ATOM 724 N N . ASN A 1 86 ? 29.710 -1.562 -32.815 1.00 86.00 86 ASN A N 1
ATOM 725 C CA . ASN A 1 86 ? 30.168 -2.224 -31.594 1.00 86.00 86 ASN A CA 1
ATOM 726 C C . ASN A 1 86 ? 29.909 -1.376 -30.325 1.00 86.00 86 ASN A C 1
ATOM 728 O O . ASN A 1 86 ? 30.740 -1.318 -29.417 1.00 86.00 86 ASN A O 1
ATOM 732 N N . LYS A 1 87 ? 28.784 -0.648 -30.262 1.00 91.69 87 LYS A N 1
ATOM 733 C CA . LYS A 1 87 ? 28.421 0.226 -29.139 1.00 91.69 87 LYS A CA 1
ATOM 734 C C . LYS A 1 87 ? 27.012 -0.088 -28.639 1.00 91.69 87 LYS A C 1
ATOM 736 O O . LYS A 1 87 ? 26.134 -0.415 -29.428 1.00 91.69 87 LYS A O 1
ATOM 741 N N . PRO A 1 88 ? 26.767 -0.017 -27.317 1.00 94.75 88 PRO A N 1
ATOM 742 C CA . PRO A 1 88 ? 25.425 -0.193 -26.777 1.00 94.75 88 PRO A CA 1
ATOM 743 C C . PRO A 1 88 ? 24.496 0.939 -27.221 1.00 94.75 88 PRO A C 1
ATOM 745 O O . PRO A 1 88 ? 24.858 2.115 -27.136 1.00 94.75 88 PRO A O 1
ATOM 748 N N . GLN A 1 89 ? 23.261 0.587 -27.578 1.00 96.00 89 GLN A N 1
ATOM 749 C CA . GLN A 1 89 ? 22.178 1.557 -27.734 1.00 96.00 89 GLN A CA 1
ATOM 750 C C . GLN A 1 89 ? 21.851 2.182 -26.368 1.00 96.00 89 GLN A C 1
ATOM 752 O O . GLN A 1 89 ? 21.952 1.521 -25.335 1.00 96.00 89 GLN A O 1
ATOM 757 N N . ASN A 1 90 ? 21.448 3.453 -26.333 1.00 97.00 90 ASN A N 1
ATOM 758 C CA . ASN A 1 90 ? 21.082 4.136 -25.088 1.00 97.00 90 ASN A CA 1
ATOM 759 C C . ASN A 1 90 ? 19.580 4.414 -25.070 1.00 97.00 90 ASN A C 1
ATOM 761 O O . ASN A 1 90 ? 19.094 5.265 -25.813 1.00 97.00 90 ASN A O 1
ATOM 765 N N . LEU A 1 91 ? 18.850 3.713 -24.206 1.00 97.94 91 LEU A N 1
ATOM 766 C CA . LEU A 1 91 ? 17.398 3.820 -24.104 1.00 97.94 91 LEU A CA 1
ATOM 767 C C . LEU A 1 91 ? 17.008 4.767 -22.974 1.00 97.94 91 LEU A C 1
ATOM 769 O O . LEU A 1 91 ? 17.543 4.690 -21.865 1.00 97.94 91 LEU A O 1
ATOM 773 N N . LYS A 1 92 ? 16.041 5.644 -23.250 1.00 98.12 92 LYS A N 1
ATOM 774 C CA . LYS A 1 92 ? 15.421 6.528 -22.257 1.00 98.12 92 LYS A CA 1
ATOM 775 C C . LYS A 1 92 ? 13.989 6.070 -22.016 1.00 98.12 92 LYS A C 1
ATOM 777 O O . LYS A 1 92 ? 13.126 6.258 -22.870 1.00 98.12 92 LYS A O 1
ATOM 782 N N . LEU A 1 93 ? 13.742 5.487 -20.851 1.00 98.50 93 LEU A N 1
ATOM 783 C CA . LEU A 1 93 ? 12.415 5.045 -20.435 1.00 98.50 93 LEU A CA 1
ATOM 784 C C . LEU A 1 93 ? 11.900 5.995 -19.357 1.00 98.50 93 LEU A C 1
ATOM 786 O O . LEU A 1 93 ? 12.595 6.271 -18.386 1.00 98.50 93 LEU A O 1
ATOM 790 N N . SER A 1 94 ? 10.695 6.521 -19.533 1.00 98.38 94 SER A N 1
ATOM 791 C CA . SER A 1 94 ? 10.139 7.557 -18.662 1.00 98.38 94 SER A CA 1
ATOM 792 C C . SER A 1 94 ? 8.827 7.093 -18.057 1.00 98.38 94 SER A C 1
ATOM 794 O O . SER A 1 94 ? 7.913 6.692 -18.781 1.00 98.38 94 SER A O 1
ATOM 796 N N . PHE A 1 95 ? 8.718 7.168 -16.732 1.00 98.62 95 PHE A N 1
ATOM 797 C CA . PHE A 1 95 ? 7.432 7.009 -16.064 1.00 98.62 95 PHE A CA 1
ATOM 798 C C . PHE A 1 95 ? 6.573 8.257 -16.287 1.00 98.62 95 PHE A C 1
ATOM 800 O O . PHE A 1 95 ? 7.075 9.387 -16.292 1.00 98.62 95 PHE A O 1
ATOM 807 N N . LYS A 1 96 ? 5.261 8.061 -16.459 1.00 98.44 96 LYS A N 1
ATOM 808 C CA . LYS A 1 96 ? 4.303 9.166 -16.583 1.00 98.44 96 LYS A CA 1
ATOM 809 C C . LYS A 1 96 ? 4.144 9.866 -15.233 1.00 98.44 96 LYS A C 1
ATOM 811 O O . LYS A 1 96 ? 3.399 9.404 -14.372 1.00 98.44 96 LYS A O 1
ATOM 816 N N . GLU A 1 97 ? 4.831 10.992 -15.071 1.00 98.12 97 GLU A N 1
ATOM 817 C CA . GLU A 1 97 ? 4.854 11.777 -13.833 1.00 98.12 97 GLU A CA 1
ATOM 818 C C . GLU A 1 97 ? 3.452 12.156 -13.343 1.00 98.12 97 GLU A C 1
ATOM 820 O O . GLU A 1 97 ? 3.149 11.970 -12.165 1.00 98.12 97 GLU A O 1
ATOM 825 N N . SER A 1 98 ? 2.571 12.607 -14.243 1.00 98.12 98 SER A N 1
ATOM 826 C CA . SER A 1 98 ? 1.189 12.967 -13.898 1.00 98.12 98 SER A CA 1
ATOM 827 C C . SER A 1 98 ? 0.438 11.813 -13.231 1.00 98.12 98 SER A C 1
ATOM 829 O O . SER A 1 98 ? -0.199 12.006 -12.202 1.00 98.12 98 SER A O 1
ATOM 831 N N . GLN A 1 99 ? 0.593 10.584 -13.732 1.00 98.19 99 GLN A N 1
ATOM 832 C CA . GLN A 1 99 ? -0.059 9.408 -13.150 1.00 98.19 99 GLN A CA 1
ATOM 833 C C . GLN A 1 99 ? 0.465 9.077 -11.747 1.00 98.19 99 GLN A C 1
ATOM 835 O O . GLN A 1 99 ? -0.311 8.629 -10.897 1.00 98.19 99 GLN A O 1
ATOM 840 N N . ILE A 1 100 ? 1.764 9.278 -11.505 1.00 98.44 100 ILE A N 1
ATOM 841 C CA . ILE A 1 100 ? 2.380 9.051 -10.191 1.00 98.44 100 ILE A CA 1
ATOM 842 C C . ILE A 1 100 ? 1.873 10.097 -9.195 1.00 98.44 100 ILE A C 1
ATOM 844 O O . ILE A 1 100 ? 1.386 9.734 -8.125 1.00 98.44 100 ILE A O 1
ATOM 848 N N . ARG A 1 101 ? 1.904 11.382 -9.568 1.00 98.25 101 ARG A N 1
ATOM 849 C CA . ARG A 1 101 ? 1.442 12.486 -8.710 1.00 98.25 101 ARG A CA 1
ATOM 850 C C . ARG A 1 101 ? -0.053 12.406 -8.405 1.00 98.25 101 ARG A C 1
ATOM 852 O O . ARG A 1 101 ? -0.459 12.616 -7.261 1.00 98.25 101 ARG A O 1
ATOM 859 N N . ASP A 1 102 ? -0.869 12.031 -9.388 1.00 98.00 102 ASP A N 1
ATOM 860 C CA . ASP A 1 102 ? -2.302 11.805 -9.191 1.00 98.00 102 ASP A CA 1
ATOM 861 C C . ASP A 1 102 ? -2.561 10.694 -8.173 1.00 98.00 102 ASP A C 1
ATOM 863 O O . ASP A 1 102 ? -3.434 10.816 -7.308 1.00 98.00 102 ASP A O 1
ATOM 867 N N . TYR A 1 103 ? -1.798 9.600 -8.257 1.00 97.38 103 TYR A N 1
ATOM 868 C CA . TYR A 1 103 ? -1.900 8.510 -7.295 1.00 97.38 103 TYR A CA 1
ATOM 869 C C . TYR A 1 103 ? -1.431 8.930 -5.900 1.00 97.38 103 TYR A C 1
ATOM 871 O O . TYR A 1 103 ? -2.131 8.650 -4.930 1.00 97.38 103 TYR A O 1
ATOM 879 N N . GLU A 1 104 ? -0.314 9.650 -5.791 1.00 97.50 104 GLU A N 1
ATOM 880 C CA . GLU A 1 104 ? 0.199 10.169 -4.520 1.00 97.50 104 GLU A CA 1
ATOM 881 C C . GLU A 1 104 ? -0.833 11.081 -3.829 1.00 97.50 104 GLU A C 1
ATOM 883 O O . GLU A 1 104 ? -1.126 10.927 -2.641 1.00 97.50 104 GLU A O 1
ATOM 888 N N . SER A 1 105 ? -1.452 11.993 -4.586 1.00 97.44 105 SER A N 1
ATOM 889 C CA . SER A 1 105 ? -2.501 12.893 -4.094 1.00 97.44 105 SER A CA 1
ATOM 890 C C . SER A 1 105 ? -3.746 12.132 -3.625 1.00 97.44 105 SER A C 1
ATOM 892 O O . SER A 1 105 ? -4.246 12.356 -2.517 1.00 97.44 105 SER A O 1
ATOM 894 N N . LYS A 1 106 ? -4.224 11.166 -4.424 1.00 96.56 106 LYS A N 1
ATOM 895 C CA . LYS A 1 106 ? -5.335 10.283 -4.032 1.00 96.56 106 LYS A CA 1
ATOM 896 C C . LYS A 1 106 ? -4.985 9.469 -2.788 1.00 96.56 106 LYS A C 1
ATOM 898 O O . LYS A 1 106 ? -5.821 9.335 -1.899 1.00 96.56 106 LYS A O 1
ATOM 903 N N . SER A 1 107 ? -3.756 8.971 -2.688 1.00 97.06 107 SER A N 1
ATOM 904 C CA . SER A 1 107 ? -3.302 8.207 -1.531 1.00 97.06 107 SER A CA 1
ATOM 905 C C . SER A 1 107 ? -3.289 9.034 -0.250 1.00 97.06 107 SER A C 1
ATOM 907 O O . SER A 1 107 ? -3.831 8.583 0.759 1.00 97.06 107 SER A O 1
ATOM 909 N N . LYS A 1 108 ? -2.784 10.274 -0.291 1.00 97.81 108 LYS A N 1
ATOM 910 C CA . LYS A 1 108 ? -2.846 11.201 0.853 1.00 97.81 108 LYS A CA 1
ATOM 911 C C . LYS A 1 108 ? -4.281 11.355 1.367 1.00 97.81 108 LYS A C 1
ATOM 913 O O . LYS A 1 108 ? -4.522 11.188 2.559 1.00 97.81 108 LYS A O 1
ATOM 918 N N . LYS A 1 109 ? -5.252 11.561 0.468 1.00 97.62 109 LYS A N 1
ATOM 919 C CA . LYS A 1 109 ? -6.679 11.655 0.831 1.00 97.62 109 LYS A CA 1
ATOM 920 C C . LYS A 1 109 ? -7.215 10.366 1.462 1.00 97.62 109 LYS A C 1
ATOM 922 O O . LYS A 1 109 ? -7.927 10.433 2.459 1.00 97.62 109 LYS A O 1
ATOM 927 N N . VAL A 1 110 ? -6.861 9.202 0.914 1.00 98.00 110 VAL A N 1
ATOM 928 C CA . VAL A 1 110 ? -7.261 7.897 1.472 1.00 98.00 110 VAL A CA 1
ATOM 929 C C . VAL A 1 110 ? -6.689 7.699 2.877 1.00 98.00 110 VAL A C 1
ATOM 931 O O . VAL A 1 110 ? -7.425 7.297 3.773 1.00 98.00 110 VAL A O 1
ATOM 934 N N . LYS A 1 111 ? -5.416 8.041 3.110 1.00 98.44 111 LYS A N 1
ATOM 935 C CA . LYS A 1 111 ? -4.796 7.950 4.442 1.00 98.44 111 LYS A CA 1
ATOM 936 C C . LYS A 1 111 ? -5.487 8.856 5.460 1.00 98.44 111 LYS A C 1
ATOM 938 O O . LYS A 1 111 ? -5.727 8.414 6.579 1.00 98.44 111 LYS A O 1
ATOM 943 N N . GLU A 1 112 ? -5.849 10.084 5.089 1.00 98.12 112 GLU A N 1
ATOM 944 C CA . GLU A 1 112 ? -6.605 10.972 5.986 1.00 98.12 112 GLU A CA 1
ATOM 945 C C . GLU A 1 112 ? -8.007 10.429 6.294 1.00 98.12 112 GLU A C 1
ATOM 947 O O . GLU A 1 112 ? -8.414 10.409 7.456 1.00 98.12 112 GLU A O 1
ATOM 952 N N . LYS A 1 113 ? -8.720 9.893 5.294 1.00 98.12 113 LYS A N 1
ATOM 953 C CA . LYS A 1 113 ? -10.009 9.220 5.527 1.00 98.12 113 LYS A CA 1
ATOM 954 C C . LYS A 1 113 ? -9.865 8.020 6.463 1.00 98.12 113 LYS A C 1
ATOM 956 O O . LYS A 1 113 ? -10.653 7.887 7.392 1.00 98.12 113 LYS A O 1
ATOM 961 N N . ALA A 1 114 ? -8.828 7.205 6.282 1.00 98.38 114 ALA A N 1
ATOM 962 C CA . ALA A 1 114 ? -8.551 6.052 7.132 1.00 98.38 114 ALA A CA 1
ATOM 963 C C . ALA A 1 114 ? -8.278 6.452 8.599 1.00 98.38 114 ALA A C 1
ATOM 965 O O . ALA A 1 114 ? -8.736 5.780 9.525 1.00 98.38 114 ALA A O 1
ATOM 966 N N . LYS A 1 115 ? -7.593 7.585 8.834 1.00 98.38 115 LYS A N 1
ATOM 967 C CA . LYS A 1 115 ? -7.395 8.150 10.185 1.00 98.38 115 LYS A CA 1
ATOM 968 C C . LYS A 1 115 ? -8.710 8.553 10.844 1.00 98.38 115 LYS A C 1
ATOM 970 O O . LYS A 1 115 ? -8.883 8.333 12.042 1.00 98.38 115 LYS A O 1
ATOM 975 N N . SER A 1 116 ? -9.616 9.173 10.094 1.00 97.88 116 SER A N 1
ATOM 976 C CA . SER A 1 116 ? -10.945 9.529 10.603 1.00 97.88 116 SER A CA 1
ATOM 977 C C . SER A 1 116 ? -11.772 8.277 10.885 1.00 97.88 116 SER A C 1
ATOM 979 O O . SER A 1 116 ? -12.303 8.135 11.986 1.00 97.88 116 SER A O 1
ATOM 981 N N . TYR A 1 117 ? -11.769 7.332 9.945 1.00 98.38 117 TYR A N 1
ATOM 982 C CA . TYR A 1 117 ? -12.467 6.055 10.044 1.00 98.38 117 TYR A CA 1
ATOM 983 C C . TYR A 1 117 ? -12.071 5.271 11.302 1.00 98.38 117 TYR A C 1
ATOM 985 O O . TYR A 1 117 ? -12.932 4.886 12.086 1.00 98.38 117 TYR A O 1
ATOM 993 N N . ILE A 1 118 ? -10.771 5.099 11.580 1.00 97.94 118 ILE A N 1
ATOM 994 C CA . ILE A 1 118 ? -10.340 4.320 12.754 1.00 97.94 118 ILE A CA 1
ATOM 995 C C . ILE A 1 118 ? -10.676 5.009 14.087 1.00 97.94 118 ILE A C 1
ATOM 997 O O . ILE A 1 118 ? -10.927 4.344 15.097 1.00 97.94 118 ILE A O 1
ATOM 1001 N N . LYS A 1 119 ? -10.710 6.349 14.115 1.00 97.31 119 LYS A N 1
ATOM 1002 C CA . LYS A 1 119 ? -11.147 7.105 15.297 1.00 97.31 119 LYS A CA 1
ATOM 1003 C C . LYS A 1 119 ? -12.635 6.899 15.551 1.00 97.31 119 LYS A C 1
ATOM 1005 O O . LYS A 1 119 ? -13.029 6.739 16.704 1.00 97.31 119 LYS A O 1
ATOM 1010 N N . GLU A 1 120 ? -13.445 6.898 14.499 1.00 97.81 120 GLU A N 1
ATOM 1011 C CA . GLU A 1 120 ? -14.878 6.621 14.579 1.00 97.81 120 GLU A CA 1
ATOM 1012 C C . GLU A 1 120 ? -15.148 5.178 15.008 1.00 97.81 120 GLU A C 1
ATOM 1014 O O . GLU A 1 120 ? -15.829 4.962 16.009 1.00 97.81 120 GLU A O 1
ATOM 1019 N N . TYR A 1 121 ? -14.485 4.211 14.369 1.00 97.94 121 TYR A N 1
ATOM 1020 C CA . TYR A 1 121 ? -14.500 2.811 14.785 1.00 97.94 121 TYR A CA 1
ATOM 1021 C C . TYR A 1 121 ? -14.147 2.654 16.270 1.00 97.94 121 TYR A C 1
ATOM 1023 O O . TYR A 1 121 ? -14.824 1.933 16.995 1.00 97.94 121 TYR A O 1
ATOM 1031 N N . THR A 1 122 ? -13.138 3.372 16.777 1.00 96.81 122 THR A N 1
ATOM 1032 C CA . THR A 1 122 ? -12.768 3.303 18.203 1.00 96.81 122 THR A CA 1
ATOM 1033 C C . THR A 1 122 ? -13.879 3.834 19.125 1.00 96.81 122 THR A C 1
ATOM 1035 O O . THR A 1 122 ? -14.067 3.314 20.230 1.00 96.81 122 THR A O 1
ATOM 1038 N N . LYS A 1 123 ? -14.649 4.844 18.691 1.00 96.69 123 LYS A N 1
ATOM 1039 C CA . LYS A 1 123 ? -15.817 5.344 19.438 1.00 96.69 123 LYS A CA 1
ATOM 1040 C C . LYS A 1 123 ? -16.937 4.305 19.470 1.00 96.69 123 LYS A C 1
ATOM 1042 O O . LYS A 1 123 ? -17.453 4.018 20.553 1.00 96.69 123 LYS A O 1
ATOM 1047 N N . GLU A 1 124 ? -17.271 3.709 18.330 1.00 97.62 124 GLU A N 1
ATOM 1048 C CA . GLU A 1 124 ? -18.299 2.665 18.269 1.00 97.62 124 GLU A CA 1
ATOM 1049 C C . GLU A 1 124 ? -17.850 1.379 18.978 1.00 97.62 124 GLU A C 1
ATOM 1051 O O . GLU A 1 124 ? -18.651 0.741 19.653 1.00 97.62 124 GLU A O 1
ATOM 1056 N N . LEU A 1 125 ? -16.554 1.059 18.981 1.00 96.06 125 LEU A N 1
ATOM 1057 C CA . LEU A 1 125 ? -15.992 -0.045 19.761 1.00 96.06 125 LEU A CA 1
ATOM 1058 C C . LEU A 1 125 ? -16.186 0.168 21.269 1.00 96.06 125 LEU A C 1
ATOM 1060 O O . LEU A 1 125 ? -16.600 -0.749 21.977 1.00 96.06 125 LEU A O 1
ATOM 1064 N N . ASN A 1 126 ? -15.965 1.384 21.779 1.00 95.50 126 ASN A N 1
ATOM 1065 C CA . ASN A 1 126 ? -16.278 1.713 23.175 1.00 95.50 126 ASN A CA 1
ATOM 1066 C C . ASN A 1 126 ? -17.769 1.531 23.494 1.00 95.50 126 ASN A C 1
ATOM 1068 O O . ASN A 1 126 ? -18.128 1.057 24.574 1.00 95.50 126 ASN A O 1
ATOM 1072 N N . LYS A 1 127 ? -18.647 1.917 22.565 1.00 95.56 127 LYS A N 1
ATOM 1073 C CA . LYS A 1 127 ? -20.098 1.749 22.701 1.00 95.56 127 LYS A CA 1
ATOM 1074 C C . LYS A 1 127 ? -20.488 0.272 22.681 1.00 95.56 127 LYS A C 1
ATOM 1076 O O . LYS A 1 127 ? -21.272 -0.133 23.538 1.00 95.56 127 LYS A O 1
ATOM 1081 N N . ALA A 1 128 ? -19.878 -0.522 21.802 1.00 96.56 128 ALA A N 1
ATOM 1082 C CA . ALA A 1 128 ? -20.031 -1.969 21.743 1.00 96.56 128 ALA A CA 1
ATOM 1083 C C . ALA A 1 128 ? -19.686 -2.606 23.092 1.00 96.56 128 ALA A C 1
ATOM 1085 O O . ALA A 1 128 ? -20.525 -3.296 23.663 1.00 96.56 128 ALA A O 1
ATOM 1086 N N . TYR A 1 129 ? -18.520 -2.292 23.673 1.00 95.62 129 TYR A N 1
ATOM 1087 C CA . TYR A 1 129 ? -18.143 -2.774 25.010 1.00 95.62 129 TYR A CA 1
ATOM 1088 C C . TYR A 1 129 ? -19.104 -2.306 26.111 1.00 95.62 129 TYR A C 1
ATOM 1090 O O . TYR A 1 129 ? -19.534 -3.110 26.938 1.00 95.62 129 TYR A O 1
ATOM 1098 N N . LYS A 1 130 ? -19.497 -1.024 26.115 1.00 94.00 130 LYS A N 1
ATOM 1099 C CA . LYS A 1 130 ? -20.436 -0.472 27.109 1.00 94.00 130 LYS A CA 1
ATOM 1100 C C . LYS A 1 130 ? -21.802 -1.162 27.063 1.00 94.00 130 LYS A C 1
ATOM 1102 O O . LYS A 1 130 ? -22.426 -1.350 28.104 1.00 94.00 130 LYS A O 1
ATOM 1107 N N . LYS A 1 131 ? -22.284 -1.491 25.864 1.00 94.50 131 LYS A N 1
ATOM 1108 C CA . LYS A 1 131 ? -23.585 -2.133 25.630 1.00 94.50 131 LYS A CA 1
ATOM 1109 C C . LYS A 1 131 ? -23.507 -3.659 25.581 1.00 94.50 131 LYS A C 1
ATOM 1111 O O . LYS A 1 131 ? -24.550 -4.301 25.563 1.00 94.50 131 LYS A O 1
ATOM 1116 N N . LYS A 1 132 ? -22.295 -4.223 25.589 1.00 95.06 132 LYS A N 1
ATOM 1117 C CA . LYS A 1 132 ? -22.005 -5.647 25.372 1.00 95.06 132 LYS A CA 1
ATOM 1118 C C . LYS A 1 132 ? -22.624 -6.203 24.084 1.00 95.06 132 LYS A C 1
ATOM 1120 O O . LYS A 1 132 ? -23.006 -7.370 24.029 1.00 95.06 132 LYS A O 1
ATOM 1125 N N . ASP A 1 133 ? -22.701 -5.372 23.048 1.00 95.75 133 ASP A N 1
ATOM 1126 C CA . ASP A 1 133 ? -23.335 -5.712 21.775 1.00 95.75 133 ASP A CA 1
ATOM 1127 C C . ASP A 1 133 ? -22.383 -5.443 20.605 1.00 95.75 133 ASP A C 1
ATOM 1129 O O . ASP A 1 133 ? -21.923 -4.321 20.394 1.00 95.75 133 ASP A O 1
ATOM 1133 N N . TYR A 1 134 ? -22.078 -6.494 19.844 1.00 96.31 134 TYR A N 1
ATOM 1134 C CA . TYR A 1 134 ? -21.199 -6.429 18.678 1.00 96.31 134 TYR A CA 1
ATOM 1135 C C . TYR A 1 134 ? -21.837 -5.677 17.500 1.00 96.31 134 TYR A C 1
ATOM 1137 O O . TYR A 1 134 ? -21.110 -5.160 16.656 1.00 96.31 134 TYR A O 1
ATOM 1145 N N . LYS A 1 135 ? -23.172 -5.557 17.452 1.00 96.88 135 LYS A N 1
ATOM 1146 C CA . LYS A 1 135 ? -23.888 -4.894 16.351 1.00 96.88 135 LYS A CA 1
ATOM 1147 C C . LYS A 1 135 ? -23.412 -3.459 16.100 1.00 96.88 135 LYS A C 1
ATOM 1149 O O . LYS A 1 135 ? -23.439 -2.999 14.971 1.00 96.88 135 LYS A O 1
ATOM 1154 N N . TYR A 1 136 ? -22.928 -2.758 17.126 1.00 97.38 136 TYR A N 1
ATOM 1155 C CA . TYR A 1 136 ? -22.403 -1.395 16.974 1.00 97.38 136 TYR A CA 1
ATOM 1156 C C . TYR A 1 136 ? -21.141 -1.296 16.104 1.00 97.38 136 TYR A C 1
ATOM 1158 O O . TYR A 1 136 ? -20.807 -0.205 15.661 1.00 97.38 136 TYR A O 1
ATOM 1166 N N . ILE A 1 137 ? -20.434 -2.404 15.869 1.00 97.56 137 ILE A N 1
ATOM 1167 C CA . ILE A 1 137 ? -19.201 -2.434 15.074 1.00 97.56 137 ILE A CA 1
ATOM 1168 C C . ILE A 1 137 ? -19.238 -3.460 13.936 1.00 97.56 137 ILE A C 1
ATOM 1170 O O . ILE A 1 137 ? -18.209 -3.659 13.295 1.00 97.56 137 ILE A O 1
ATOM 1174 N N . SER A 1 138 ? -20.377 -4.118 13.681 1.00 97.06 138 SER A N 1
ATOM 1175 C CA . SER A 1 138 ? -20.475 -5.139 12.625 1.00 97.06 138 SER A CA 1
ATOM 1176 C C . SER A 1 138 ? -20.080 -4.584 11.265 1.00 97.06 138 SER A C 1
ATOM 1178 O O . SER A 1 138 ? -19.299 -5.204 10.557 1.00 97.06 138 SER A O 1
ATOM 1180 N N . ASP A 1 139 ? -20.537 -3.373 10.958 1.00 96.75 139 ASP A N 1
ATOM 1181 C CA . ASP A 1 139 ? -20.360 -2.757 9.641 1.00 96.75 139 ASP A CA 1
ATOM 1182 C C . ASP A 1 139 ? -18.954 -2.165 9.466 1.00 96.75 139 ASP A C 1
ATOM 1184 O O . ASP A 1 139 ? -18.559 -1.804 8.364 1.00 96.75 139 ASP A O 1
ATOM 1188 N N . TYR A 1 140 ? -18.176 -2.096 10.552 1.00 98.00 140 TYR A N 1
ATOM 1189 C CA . TYR A 1 140 ? -16.798 -1.617 10.517 1.00 98.00 140 TYR A CA 1
ATOM 1190 C C . TYR A 1 140 ? -15.779 -2.744 10.340 1.00 98.00 140 TYR A C 1
ATOM 1192 O O . TYR A 1 140 ? -14.625 -2.471 10.005 1.00 98.00 140 TYR A O 1
ATOM 1200 N N . VAL A 1 141 ? -16.143 -3.993 10.635 1.00 97.88 141 VAL A N 1
ATOM 1201 C CA . VAL A 1 141 ? -15.207 -5.121 10.724 1.00 97.88 141 VAL A CA 1
ATOM 1202 C C . VAL A 1 141 ? -15.457 -6.078 9.570 1.00 97.88 141 VAL A C 1
ATOM 1204 O O . VAL A 1 141 ? -16.592 -6.392 9.234 1.00 97.88 141 VAL A O 1
ATOM 1207 N N . LYS A 1 142 ? -14.384 -6.585 8.964 1.00 96.94 142 LYS A N 1
ATOM 1208 C CA . LYS A 1 142 ? -14.490 -7.527 7.852 1.00 96.94 142 LYS A CA 1
ATOM 1209 C C . LYS A 1 142 ? -15.181 -8.819 8.296 1.00 96.94 142 LYS A C 1
ATOM 1211 O O . LYS A 1 142 ? -14.715 -9.494 9.221 1.00 96.94 142 LYS A O 1
ATOM 1216 N N . ASN A 1 143 ? -16.252 -9.179 7.593 1.00 95.19 143 ASN A N 1
ATOM 1217 C CA . ASN A 1 143 ? -17.011 -10.404 7.833 1.00 95.19 143 ASN A CA 1
ATOM 1218 C C . ASN A 1 143 ? -16.147 -11.660 7.645 1.00 95.19 143 ASN A C 1
ATOM 1220 O O . ASN A 1 143 ? -15.260 -11.714 6.793 1.00 95.19 143 ASN A O 1
ATOM 1224 N N . ASN A 1 144 ? -16.442 -12.688 8.435 1.00 93.19 144 ASN A N 1
ATOM 1225 C CA . ASN A 1 144 ? -15.751 -13.973 8.517 1.00 93.19 144 ASN A CA 1
ATOM 1226 C C . ASN A 1 144 ? -14.256 -13.889 8.884 1.00 93.19 144 ASN A C 1
ATOM 1228 O O . ASN A 1 144 ? -13.533 -14.879 8.748 1.00 93.19 144 ASN A O 1
ATOM 1232 N N . SER A 1 145 ? -13.785 -12.747 9.396 1.00 93.94 145 SER A N 1
ATOM 1233 C CA . SER A 1 145 ? -12.397 -12.571 9.836 1.00 93.94 145 SER A CA 1
ATOM 1234 C C . SER A 1 145 ? -12.131 -13.208 11.206 1.00 93.94 145 SER A C 1
ATOM 1236 O O . SER A 1 145 ? -13.029 -13.436 12.025 1.00 93.94 145 SER A O 1
ATOM 1238 N N . GLN A 1 146 ? -10.857 -13.485 11.493 1.00 95.12 146 GLN A N 1
ATOM 1239 C CA . GLN A 1 146 ? -10.438 -13.893 12.836 1.00 95.12 146 GLN A CA 1
ATOM 1240 C C . GLN A 1 146 ? -10.735 -12.793 13.866 1.00 95.12 146 GLN A C 1
ATOM 1242 O O . GLN A 1 146 ? -11.197 -13.100 14.970 1.00 95.12 146 GLN A O 1
ATOM 1247 N N . LEU A 1 147 ? -10.542 -11.529 13.481 1.00 95.81 147 LEU A N 1
ATOM 1248 C CA . LEU A 1 147 ? -10.841 -10.373 14.314 1.00 95.81 147 LEU A CA 1
ATOM 1249 C C . LEU A 1 147 ? -12.322 -10.318 14.707 1.00 95.81 147 LEU A C 1
ATOM 1251 O O . LEU A 1 147 ? -12.633 -10.158 15.886 1.00 95.81 147 LEU A O 1
ATOM 1255 N N . GLU A 1 148 ? -13.245 -10.514 13.761 1.00 96.56 148 GLU A N 1
ATOM 1256 C CA . GLU A 1 148 ? -14.683 -10.562 14.049 1.00 96.56 148 GLU A CA 1
ATOM 1257 C C . GLU A 1 148 ? -14.999 -11.608 15.129 1.00 96.56 148 GLU A C 1
ATOM 1259 O O . GLU A 1 148 ? -15.673 -11.311 16.122 1.00 96.56 148 GLU A O 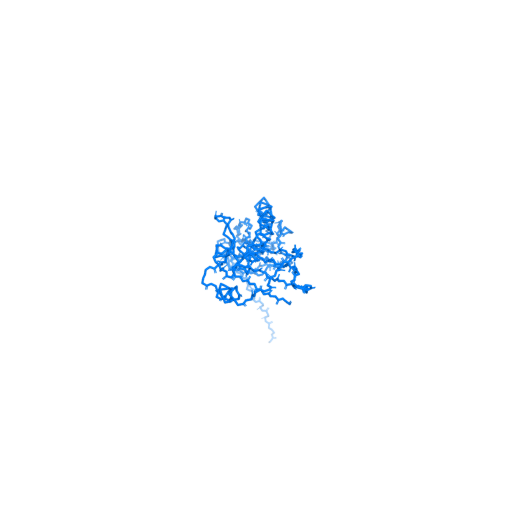1
ATOM 1264 N N . LYS A 1 149 ? -14.485 -12.835 14.966 1.00 95.81 149 LYS A N 1
ATOM 1265 C CA . LYS A 1 149 ? -14.705 -13.932 15.924 1.00 95.81 149 LYS A CA 1
ATOM 1266 C C . LYS A 1 149 ? -14.186 -13.571 17.317 1.00 95.81 149 LYS A C 1
ATOM 1268 O O . LYS A 1 149 ? -14.834 -13.890 18.317 1.00 95.81 149 LYS A O 1
ATOM 1273 N N . GLN A 1 150 ? -13.030 -12.913 17.396 1.00 94.56 150 GLN A N 1
ATOM 1274 C CA . GLN A 1 150 ? -12.450 -12.451 18.655 1.00 94.56 150 GLN A CA 1
ATOM 1275 C C . GLN A 1 150 ? -13.290 -11.333 19.288 1.00 94.56 150 GLN A C 1
ATOM 1277 O O . GLN A 1 150 ? -13.641 -11.430 20.466 1.00 94.56 150 GLN A O 1
ATOM 1282 N N . LEU A 1 151 ? -13.678 -10.311 18.521 1.00 95.19 151 LEU A N 1
ATOM 1283 C CA . LEU A 1 151 ? -14.460 -9.175 19.014 1.00 95.19 151 LEU A CA 1
ATOM 1284 C C . LEU A 1 151 ? -15.847 -9.596 19.503 1.00 95.19 151 LEU A C 1
ATOM 1286 O O . LEU A 1 151 ? -16.254 -9.171 20.583 1.00 95.19 151 LEU A O 1
ATOM 1290 N N . LYS A 1 152 ? -16.535 -10.506 18.799 1.00 95.62 152 LYS A N 1
ATOM 1291 C CA . LYS A 1 152 ? -17.822 -11.074 19.245 1.00 95.62 152 LYS A CA 1
ATOM 1292 C C . LYS A 1 152 ? -17.739 -11.700 20.643 1.00 95.62 152 LYS A C 1
ATOM 1294 O O . LYS A 1 152 ? -18.693 -11.595 21.416 1.00 95.62 152 LYS A O 1
ATOM 1299 N N . LYS A 1 153 ? -16.607 -12.329 20.988 1.00 93.56 153 LYS A N 1
ATOM 1300 C CA . LYS A 1 153 ? -16.355 -12.886 22.329 1.00 93.56 153 LYS A CA 1
ATOM 1301 C C . LYS A 1 153 ? -15.993 -11.791 23.334 1.00 93.56 153 LYS A C 1
ATOM 1303 O O . LYS A 1 153 ? -16.566 -11.742 24.420 1.00 93.56 153 LYS A O 1
ATOM 1308 N N . GLN A 1 154 ? -15.057 -10.912 22.976 1.00 92.81 154 GLN A N 1
ATOM 1309 C CA . GLN A 1 154 ? -14.520 -9.894 23.882 1.00 92.81 154 GLN A CA 1
ATOM 1310 C C . GLN A 1 154 ? -15.555 -8.839 24.277 1.00 92.81 154 GLN A C 1
ATOM 1312 O O . GLN A 1 154 ? -15.632 -8.483 25.451 1.00 92.81 154 GLN A O 1
ATOM 1317 N N . VAL A 1 155 ? -16.366 -8.368 23.326 1.00 93.75 155 VAL A N 1
ATOM 1318 C CA . VAL A 1 155 ? -17.406 -7.354 23.567 1.00 93.75 155 VAL A CA 1
ATOM 1319 C C . VAL A 1 155 ? -18.423 -7.831 24.605 1.00 93.75 155 VAL A C 1
ATOM 1321 O O . VAL A 1 155 ? -18.858 -7.049 25.445 1.00 93.75 155 VAL A O 1
ATOM 1324 N N . LYS A 1 156 ? -18.757 -9.127 24.606 1.00 90.19 156 LYS A N 1
ATOM 1325 C CA . LYS A 1 156 ? -19.696 -9.712 25.574 1.00 90.19 156 LYS A CA 1
ATOM 1326 C C . LYS A 1 156 ? -19.087 -9.884 26.969 1.00 90.19 156 LYS A C 1
ATOM 1328 O O . LYS A 1 156 ? -19.788 -9.709 27.966 1.00 90.19 156 LYS A O 1
ATOM 1333 N N . SER A 1 157 ? -17.801 -10.234 27.053 1.00 87.31 157 SER A N 1
ATOM 1334 C CA . SER A 1 157 ? -17.151 -10.614 28.314 1.00 87.31 157 SER A CA 1
ATOM 1335 C C . SER A 1 157 ? -16.485 -9.454 29.061 1.00 87.31 157 SER A C 1
ATOM 1337 O O . SER A 1 157 ? -16.487 -9.442 30.292 1.00 87.31 157 SER A O 1
ATOM 1339 N N . LYS A 1 158 ? -15.934 -8.455 28.361 1.00 77.94 158 LYS A N 1
ATOM 1340 C CA . LYS A 1 158 ? -15.148 -7.375 28.980 1.00 77.94 158 LYS A CA 1
ATOM 1341 C C . LYS A 1 158 ? -16.018 -6.155 29.310 1.00 77.94 158 LYS A C 1
ATOM 1343 O O . LYS A 1 158 ? -16.326 -5.347 28.442 1.00 77.94 158 LYS A O 1
ATOM 1348 N N . SER A 1 159 ? -16.365 -5.972 30.586 1.00 65.88 159 SER A N 1
ATOM 1349 C CA . SER A 1 159 ? -17.273 -4.903 31.051 1.00 65.88 159 SER A CA 1
ATOM 1350 C C . SER A 1 159 ? -16.622 -3.540 31.346 1.00 65.88 159 SER A C 1
ATOM 1352 O O . SER A 1 159 ? -17.342 -2.567 31.556 1.00 65.88 159 SER A O 1
ATOM 1354 N N . LYS A 1 160 ? -15.283 -3.439 31.372 1.00 77.12 160 LYS A N 1
ATOM 1355 C CA . LYS A 1 160 ? -14.541 -2.229 31.802 1.00 77.12 160 LYS A CA 1
ATOM 1356 C C . LYS A 1 160 ? -13.616 -1.637 30.729 1.00 77.12 160 LYS A C 1
ATOM 1358 O O . LYS A 1 160 ? -12.609 -1.019 31.064 1.00 77.12 160 LYS A O 1
ATOM 1363 N N . VAL A 1 161 ? -13.904 -1.859 29.447 1.00 86.12 161 VAL A N 1
ATOM 1364 C CA . VAL A 1 161 ? -13.095 -1.298 28.352 1.00 86.12 161 VAL A CA 1
ATOM 1365 C C . VAL A 1 161 ? -13.598 0.098 28.001 1.00 86.12 161 VAL A C 1
ATOM 1367 O O . VAL A 1 161 ? -14.768 0.276 27.663 1.00 86.12 161 VAL A O 1
ATOM 1370 N N . LYS A 1 162 ? -12.708 1.091 28.073 1.00 91.50 162 LYS A N 1
ATOM 1371 C CA . LYS A 1 162 ? -12.963 2.456 27.607 1.00 91.50 162 LYS A CA 1
ATOM 1372 C C . LYS A 1 162 ? -11.675 3.070 27.070 1.00 91.50 162 LYS A C 1
ATOM 1374 O O . LYS A 1 162 ? -10.891 3.645 27.821 1.00 91.50 162 LYS A O 1
ATOM 1379 N N . PHE A 1 163 ? -11.496 2.982 25.759 1.00 92.88 163 PHE A N 1
ATOM 1380 C CA . PHE A 1 163 ? -10.385 3.603 25.054 1.00 92.88 163 PHE A CA 1
ATOM 1381 C C . PHE A 1 163 ? -10.535 5.129 25.030 1.00 92.88 163 PHE A C 1
ATOM 1383 O O . PHE A 1 163 ? -11.582 5.655 24.644 1.00 92.88 163 PHE A O 1
ATOM 1390 N N . LYS A 1 164 ? -9.484 5.835 25.438 1.00 92.94 164 LYS A N 1
ATOM 1391 C CA . LYS A 1 164 ? -9.341 7.296 25.411 1.00 92.94 164 LYS A CA 1
ATOM 1392 C C . LYS A 1 164 ? -8.018 7.677 24.743 1.00 92.94 164 LYS A C 1
ATOM 1394 O O . LYS A 1 164 ? -7.245 6.796 24.378 1.00 92.94 164 LYS A O 1
ATOM 1399 N N . ASP A 1 165 ? -7.784 8.977 24.578 1.00 93.50 165 ASP A N 1
ATOM 1400 C CA . ASP A 1 165 ? -6.497 9.546 24.145 1.00 93.50 165 ASP A CA 1
ATOM 1401 C C . ASP A 1 165 ? -5.949 8.918 22.855 1.00 93.50 165 ASP A C 1
ATOM 1403 O O . ASP A 1 165 ? -4.764 8.620 22.729 1.00 93.50 165 ASP A O 1
ATOM 1407 N N . VAL A 1 166 ? -6.845 8.682 21.891 1.00 95.62 166 VAL A N 1
ATOM 1408 C CA . VAL A 1 166 ? -6.512 8.015 20.630 1.00 95.62 166 VAL A CA 1
ATOM 1409 C C . VAL A 1 166 ? -5.606 8.912 19.790 1.00 95.62 166 VAL A C 1
ATOM 1411 O O . VAL A 1 166 ? -6.059 9.910 19.219 1.00 95.62 166 VAL A O 1
ATOM 1414 N N . LYS A 1 167 ? -4.337 8.527 19.663 1.00 96.94 167 LYS A N 1
ATOM 1415 C CA . LYS A 1 167 ? -3.330 9.230 18.866 1.00 96.94 167 LYS A CA 1
ATOM 1416 C C . LYS A 1 167 ? -2.837 8.334 17.739 1.00 96.94 167 LYS A C 1
ATOM 1418 O O . LYS A 1 167 ? -2.347 7.239 17.977 1.00 96.94 167 LYS A O 1
ATOM 1423 N N . ILE A 1 168 ? -2.956 8.809 16.502 1.00 97.81 168 ILE A N 1
ATOM 1424 C CA . ILE A 1 168 ? -2.394 8.114 15.341 1.00 97.81 168 ILE A CA 1
ATOM 1425 C C . ILE A 1 168 ? -0.888 8.369 15.310 1.00 97.81 168 ILE A C 1
ATOM 1427 O O . ILE A 1 168 ? -0.467 9.522 15.227 1.00 97.81 168 ILE A O 1
ATOM 1431 N N . ASN A 1 169 ? -0.100 7.300 15.350 1.00 96.81 169 ASN A N 1
ATOM 1432 C CA . ASN A 1 169 ? 1.359 7.351 15.319 1.00 96.81 169 ASN A CA 1
ATOM 1433 C C . ASN A 1 169 ? 1.884 7.213 13.888 1.00 96.81 169 ASN A C 1
ATOM 1435 O O . ASN A 1 169 ? 2.804 7.925 13.496 1.00 96.81 169 ASN A O 1
ATOM 1439 N N . ASN A 1 170 ? 1.283 6.323 13.093 1.00 97.75 1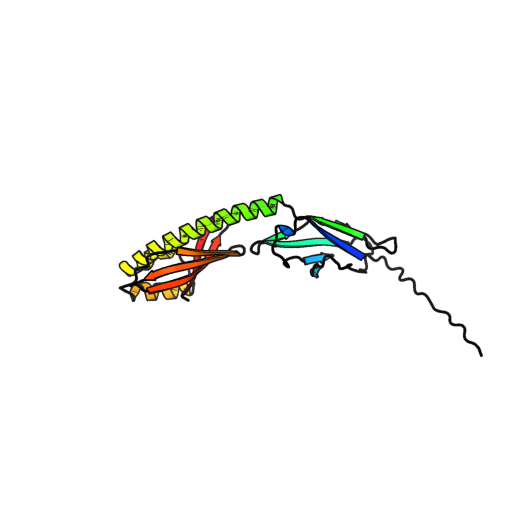70 ASN A N 1
ATOM 1440 C CA . ASN A 1 170 ? 1.720 6.059 11.727 1.00 97.75 170 ASN A CA 1
ATOM 1441 C C . ASN A 1 170 ? 0.560 5.607 10.838 1.00 97.75 170 ASN A C 1
ATOM 1443 O O . ASN A 1 170 ? -0.365 4.943 11.305 1.00 97.75 170 ASN A O 1
ATOM 1447 N N . VAL A 1 171 ? 0.638 5.938 9.548 1.00 98.19 171 VAL A N 1
ATOM 1448 C CA . VAL A 1 171 ? -0.283 5.440 8.521 1.00 98.19 171 VAL A CA 1
ATOM 1449 C C . VAL A 1 171 ? 0.495 5.112 7.256 1.00 98.19 171 VAL A C 1
ATOM 1451 O O . VAL A 1 171 ? 1.105 5.987 6.637 1.00 98.19 171 VAL A O 1
ATOM 1454 N N . LYS A 1 172 ? 0.422 3.852 6.835 1.00 97.69 172 LYS A N 1
ATOM 1455 C CA . LYS A 1 172 ? 1.006 3.362 5.585 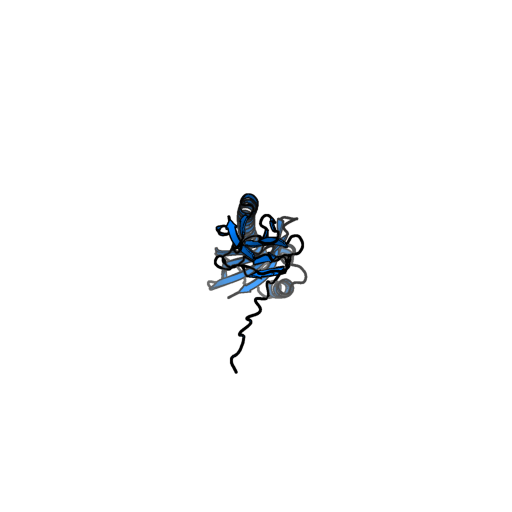1.00 97.69 172 LYS A CA 1
ATOM 1456 C C . LYS A 1 172 ? -0.081 2.794 4.689 1.00 97.69 172 LYS A C 1
ATOM 1458 O O . LYS A 1 172 ? -1.108 2.327 5.170 1.00 97.69 172 LYS A O 1
ATOM 1463 N N . ARG A 1 173 ? 0.160 2.837 3.385 1.00 96.94 173 ARG A N 1
ATOM 1464 C CA . ARG A 1 173 ? -0.707 2.241 2.373 1.00 96.94 173 ARG A CA 1
ATOM 1465 C C . ARG A 1 173 ? 0.115 1.278 1.531 1.00 96.94 173 ARG A C 1
ATOM 1467 O O . ARG A 1 173 ? 1.250 1.594 1.193 1.00 96.94 173 ARG A O 1
ATOM 1474 N N . ASP A 1 174 ? -0.490 0.151 1.196 1.00 96.56 174 ASP A N 1
ATOM 1475 C CA . ASP A 1 174 ? -0.012 -0.799 0.200 1.00 96.56 174 ASP A CA 1
ATOM 1476 C C . ASP A 1 174 ? -1.213 -1.256 -0.636 1.00 96.56 174 ASP A C 1
ATOM 1478 O O . ASP A 1 174 ? -2.044 -2.041 -0.181 1.00 96.56 174 ASP A O 1
ATOM 1482 N N . LYS A 1 175 ? -1.365 -0.696 -1.839 1.00 94.44 175 LYS A N 1
ATOM 1483 C CA . LYS A 1 175 ? -2.531 -0.877 -2.719 1.00 94.44 175 LYS A CA 1
ATOM 1484 C C . LYS A 1 175 ? -3.867 -0.642 -1.993 1.00 94.44 175 LYS A C 1
ATOM 1486 O O . LYS A 1 175 ? -4.285 0.505 -1.814 1.00 94.44 175 LYS A O 1
ATOM 1491 N N . ASN A 1 176 ? -4.533 -1.726 -1.600 1.00 96.12 176 ASN A N 1
ATOM 1492 C CA . ASN A 1 176 ? -5.844 -1.749 -0.952 1.00 96.12 176 ASN A CA 1
ATOM 1493 C C . ASN A 1 176 ? -5.735 -1.979 0.557 1.00 96.12 176 ASN A C 1
ATOM 1495 O O . ASN A 1 176 ? -6.744 -2.012 1.240 1.00 96.12 176 ASN A O 1
ATOM 1499 N N . LYS A 1 177 ? -4.530 -2.140 1.100 1.00 97.81 177 LYS A N 1
ATOM 1500 C CA . LYS A 1 177 ? -4.307 -2.273 2.535 1.00 97.81 177 LYS A CA 1
ATOM 1501 C C . LYS A 1 177 ? -3.845 -0.949 3.114 1.00 97.81 177 LYS A C 1
ATOM 1503 O O . LYS A 1 177 ? -2.941 -0.305 2.577 1.00 97.81 177 LYS A O 1
ATOM 1508 N N . ILE A 1 178 ? -4.464 -0.543 4.218 1.00 98.38 178 ILE A N 1
ATOM 1509 C CA . ILE A 1 178 ? -4.013 0.589 5.027 1.00 98.38 178 ILE A CA 1
ATOM 1510 C C . ILE A 1 178 ? -3.586 0.063 6.387 1.00 98.38 178 ILE A C 1
ATOM 1512 O O . ILE A 1 178 ? -4.373 -0.551 7.099 1.00 98.38 178 ILE A O 1
ATOM 1516 N N . TYR A 1 179 ? -2.346 0.341 6.760 1.00 98.38 179 TYR A N 1
ATOM 1517 C CA . TYR A 1 179 ? -1.796 -0.021 8.057 1.00 98.38 179 TYR A CA 1
ATOM 1518 C C . TYR A 1 179 ? -1.786 1.214 8.941 1.00 98.38 179 TYR A C 1
ATOM 1520 O O . TYR A 1 179 ? -1.163 2.220 8.591 1.00 98.38 179 TYR A O 1
ATOM 1528 N N . ILE A 1 180 ? -2.473 1.142 10.076 1.00 98.50 180 ILE A N 1
ATOM 1529 C CA . ILE A 1 180 ? -2.532 2.230 11.047 1.00 98.50 180 ILE A CA 1
ATOM 1530 C C . ILE A 1 180 ? -1.926 1.761 12.353 1.00 98.50 180 ILE A C 1
ATOM 1532 O O . ILE A 1 180 ? -2.361 0.771 12.927 1.00 98.50 180 ILE A O 1
ATOM 1536 N N . GLU A 1 181 ? -0.975 2.529 12.859 1.00 98.12 181 GLU A N 1
ATOM 1537 C CA . GLU A 1 181 ? -0.479 2.392 14.218 1.00 98.12 181 GLU A CA 1
ATOM 1538 C C . GLU A 1 181 ? -1.021 3.549 15.048 1.00 98.12 181 GLU A C 1
ATOM 1540 O O . GLU A 1 181 ? -0.878 4.716 14.669 1.00 98.12 181 GLU A O 1
ATOM 1545 N N . LEU A 1 182 ? -1.656 3.237 16.172 1.00 97.44 182 LEU A N 1
ATOM 1546 C CA . LEU A 1 182 ? -2.184 4.239 17.087 1.00 97.44 182 LEU A CA 1
ATOM 1547 C C . LEU A 1 182 ? -1.922 3.861 18.537 1.00 97.44 182 LEU A C 1
ATOM 1549 O O . LEU A 1 182 ? -1.816 2.683 18.864 1.00 97.44 182 LEU A O 1
ATOM 1553 N N . SER A 1 183 ? -1.838 4.860 19.408 1.00 97.00 183 SER A N 1
ATOM 1554 C CA . SER A 1 183 ? -1.887 4.663 20.851 1.00 97.00 183 SER A CA 1
ATOM 1555 C C . SER A 1 183 ? -3.254 5.044 21.406 1.00 97.00 183 SER A C 1
ATOM 1557 O O . SER A 1 183 ? -3.926 5.937 20.886 1.00 97.00 183 SER A O 1
ATOM 1559 N N . LYS A 1 184 ? -3.681 4.338 22.452 1.00 94.62 184 LYS A N 1
ATOM 1560 C CA . LYS A 1 184 ? -4.932 4.589 23.176 1.00 94.62 184 LYS A CA 1
ATOM 1561 C C . LYS A 1 184 ? -4.763 4.233 24.651 1.00 94.62 184 LYS A C 1
ATOM 1563 O O . LYS A 1 184 ? -4.071 3.273 24.979 1.00 94.62 184 LYS A O 1
ATOM 1568 N N . THR A 1 185 ? -5.435 4.960 25.532 1.00 94.25 185 THR A N 1
ATOM 1569 C CA . THR A 1 185 ? -5.423 4.700 26.976 1.00 94.25 185 THR A CA 1
ATOM 1570 C C . THR A 1 185 ? -6.650 3.891 27.376 1.00 94.25 185 THR A C 1
ATOM 1572 O O . THR A 1 185 ? -7.764 4.227 26.978 1.00 94.25 185 THR A O 1
ATOM 1575 N N . ASN A 1 186 ? -6.490 2.859 28.199 1.00 91.88 186 ASN A N 1
ATOM 1576 C CA . ASN A 1 186 ? -7.595 2.157 28.848 1.00 91.88 186 ASN A CA 1
ATOM 1577 C C . ASN A 1 186 ? -7.247 1.903 30.320 1.00 91.88 186 ASN A C 1
ATOM 1579 O O . ASN A 1 186 ? -6.222 1.300 30.619 1.00 91.88 186 ASN A O 1
ATOM 1583 N N . ASN A 1 187 ? -8.099 2.366 31.239 1.00 89.19 187 ASN A N 1
ATOM 1584 C CA . ASN A 1 187 ? -7.885 2.268 32.693 1.00 89.19 187 ASN A CA 1
ATOM 1585 C C . ASN A 1 187 ? -6.495 2.760 33.157 1.00 89.19 187 ASN A C 1
ATOM 1587 O O . ASN A 1 187 ? -5.866 2.132 33.999 1.00 89.19 187 ASN A O 1
ATOM 1591 N N . GLY A 1 188 ? -6.010 3.870 32.585 1.00 88.56 188 GLY A N 1
ATOM 1592 C CA . GLY A 1 188 ? -4.708 4.470 32.916 1.00 88.56 188 GLY A CA 1
ATOM 1593 C C . GLY A 1 188 ? -3.512 3.883 32.160 1.00 88.56 188 GLY A C 1
ATOM 1594 O O . GLY A 1 188 ? -2.476 4.532 32.087 1.00 88.56 188 GLY A O 1
ATOM 1595 N N . ASN A 1 189 ? -3.668 2.718 31.528 1.00 91.44 189 ASN A N 1
ATOM 1596 C CA . ASN A 1 189 ? -2.605 2.075 30.759 1.00 91.44 189 ASN A CA 1
ATOM 1597 C C . ASN A 1 189 ? -2.650 2.508 29.295 1.00 91.44 189 ASN A C 1
ATOM 1599 O O . ASN A 1 189 ? -3.724 2.531 28.688 1.00 91.44 189 ASN A O 1
ATOM 1603 N N . VAL A 1 190 ? -1.489 2.820 28.724 1.00 93.06 190 VAL A N 1
ATOM 1604 C CA . VAL A 1 190 ? -1.338 3.156 27.304 1.00 93.06 190 VAL A CA 1
ATOM 1605 C C . VAL A 1 190 ? -1.028 1.886 26.521 1.00 93.06 190 VAL A C 1
ATOM 1607 O O . VAL A 1 190 ? -0.119 1.143 26.875 1.00 93.06 190 VAL A O 1
ATOM 1610 N N . PHE A 1 191 ? -1.768 1.668 25.440 1.00 91.50 191 PHE A N 1
ATOM 1611 C CA . PHE A 1 191 ? -1.603 0.542 24.526 1.00 91.50 191 PHE A CA 1
ATOM 1612 C C . PHE A 1 191 ? -1.265 1.063 23.139 1.00 91.50 191 PHE A C 1
ATOM 1614 O O . PHE A 1 191 ? -1.850 2.059 22.702 1.00 91.50 191 PHE A O 1
ATOM 1621 N N . GLN A 1 192 ? -0.368 0.375 22.437 1.00 95.38 192 GLN A N 1
ATOM 1622 C CA . GLN A 1 192 ? -0.151 0.580 21.010 1.00 95.38 192 GLN A CA 1
ATOM 1623 C C . GLN A 1 192 ? -0.897 -0.502 20.240 1.00 95.38 192 GLN A C 1
ATOM 1625 O O . GLN A 1 192 ? -0.668 -1.684 20.453 1.00 95.38 192 GLN A O 1
ATOM 1630 N N . THR A 1 193 ? -1.779 -0.099 19.332 1.00 95.69 193 THR A N 1
ATOM 1631 C CA . THR A 1 193 ? -2.517 -1.022 18.471 1.00 95.69 193 THR A CA 1
ATOM 1632 C C . THR A 1 193 ? -2.135 -0.786 17.024 1.00 95.69 193 THR A C 1
ATOM 1634 O O . THR A 1 193 ? -2.144 0.352 16.541 1.00 95.69 193 THR A O 1
ATOM 1637 N N . LYS A 1 194 ? -1.866 -1.877 16.317 1.00 97.94 194 LYS A N 1
ATOM 1638 C CA . LYS A 1 194 ? -1.720 -1.904 14.866 1.00 97.94 194 LYS A CA 1
ATOM 1639 C C . LYS A 1 194 ? -2.999 -2.453 14.257 1.00 97.94 194 LYS A C 1
ATOM 1641 O O . LYS A 1 194 ? -3.449 -3.529 14.636 1.00 97.94 194 LYS A O 1
ATOM 1646 N N . TYR A 1 195 ? -3.568 -1.710 13.320 1.00 98.00 195 TYR A N 1
ATOM 1647 C CA . TYR A 1 195 ? -4.727 -2.103 12.533 1.00 98.00 195 TYR A CA 1
ATOM 1648 C C . TYR A 1 195 ? -4.330 -2.313 11.079 1.00 98.00 195 TYR A C 1
ATOM 1650 O O . TYR A 1 195 ? -3.573 -1.514 10.521 1.00 98.00 195 TYR A O 1
ATOM 1658 N N . THR A 1 196 ? -4.923 -3.330 10.461 1.00 98.31 196 THR A N 1
ATOM 1659 C CA . THR A 1 196 ? -4.953 -3.492 9.007 1.00 98.31 196 THR A CA 1
ATOM 1660 C C . THR A 1 196 ? -6.375 -3.232 8.534 1.00 98.31 196 THR A C 1
ATOM 1662 O O . THR A 1 196 ? -7.314 -3.913 8.954 1.00 98.31 196 THR A O 1
ATOM 1665 N N . LEU A 1 197 ? -6.537 -2.228 7.677 1.00 98.38 197 LEU A N 1
ATOM 1666 C CA . LEU A 1 197 ? -7.794 -1.930 7.006 1.00 98.38 197 LEU A CA 1
ATOM 1667 C C . LEU A 1 197 ? -7.751 -2.453 5.575 1.00 98.38 197 LEU A C 1
ATOM 1669 O O . LEU A 1 197 ? -6.774 -2.225 4.857 1.00 98.38 197 LEU A O 1
ATOM 1673 N N . ASP A 1 198 ? -8.834 -3.095 5.165 1.00 97.75 198 ASP A N 1
ATOM 1674 C CA . ASP A 1 198 ? -9.138 -3.400 3.776 1.00 97.75 198 ASP A CA 1
ATOM 1675 C C . ASP A 1 198 ? -9.873 -2.203 3.169 1.00 97.75 198 ASP A C 1
ATOM 1677 O O . ASP A 1 198 ? -10.906 -1.789 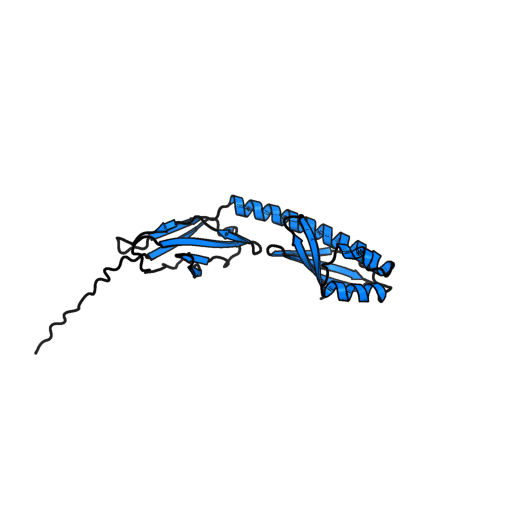3.690 1.00 97.75 198 ASP A O 1
ATOM 1681 N N . TYR A 1 199 ? -9.311 -1.607 2.122 1.00 97.75 199 TYR A N 1
ATOM 1682 C CA . TYR A 1 199 ? -9.837 -0.429 1.441 1.00 97.75 199 TYR A CA 1
ATOM 1683 C C . TYR A 1 199 ? -10.323 -0.800 0.042 1.00 97.75 199 TYR A C 1
ATOM 1685 O O . TYR A 1 199 ? -9.535 -1.221 -0.812 1.00 97.75 199 TYR A O 1
ATOM 1693 N N . ASP A 1 200 ? -11.609 -0.583 -0.208 1.00 95.88 200 ASP A N 1
ATOM 1694 C CA . ASP A 1 200 ? -12.197 -0.741 -1.530 1.00 95.88 200 ASP A CA 1
ATOM 1695 C C . ASP A 1 200 ? -12.061 0.574 -2.313 1.00 95.88 200 ASP A C 1
ATOM 1697 O O . ASP A 1 200 ? -12.608 1.609 -1.936 1.00 95.88 200 ASP A O 1
ATOM 1701 N N . ASN A 1 201 ? -11.320 0.560 -3.426 1.00 89.50 201 ASN A N 1
ATOM 1702 C CA . ASN A 1 201 ? -11.153 1.759 -4.254 1.00 89.50 201 ASN A CA 1
ATOM 1703 C C . ASN A 1 201 ? -12.425 2.154 -5.024 1.00 89.50 201 ASN A C 1
ATOM 1705 O O . ASN A 1 201 ? -12.485 3.289 -5.496 1.00 89.50 201 ASN A O 1
ATOM 1709 N N . VAL A 1 202 ? -13.375 1.233 -5.214 1.00 90.88 202 VAL A N 1
ATOM 1710 C CA . VAL A 1 202 ? -14.612 1.445 -5.974 1.00 90.88 202 VAL A CA 1
ATOM 1711 C C . VAL A 1 202 ? -15.652 2.124 -5.091 1.00 90.88 202 VAL A C 1
ATOM 1713 O O . VAL A 1 202 ? -16.120 3.204 -5.446 1.00 90.88 202 VAL A O 1
ATOM 1716 N N . SER A 1 203 ? -15.966 1.547 -3.926 1.00 93.69 203 SER A N 1
ATOM 1717 C CA . SER A 1 203 ? -16.903 2.163 -2.972 1.00 93.69 203 SER A CA 1
ATOM 1718 C C . SER A 1 203 ? -16.253 3.253 -2.113 1.00 93.69 203 SER A C 1
ATOM 1720 O O . SER A 1 203 ? -16.943 4.104 -1.553 1.00 93.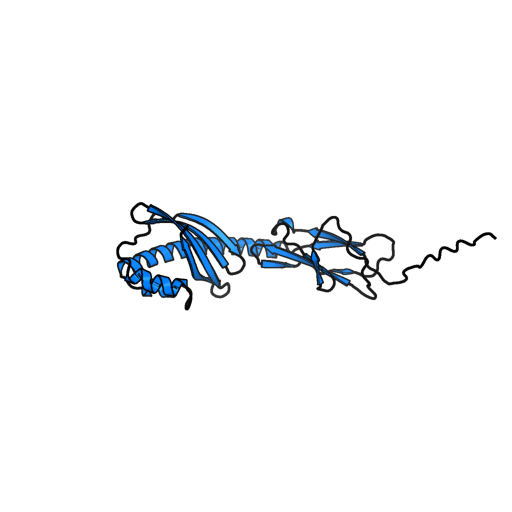69 203 SER A O 1
ATOM 1722 N N . ASN A 1 204 ? -14.915 3.300 -2.055 1.00 93.38 204 ASN A N 1
ATOM 1723 C CA . ASN A 1 204 ? -14.153 4.198 -1.183 1.00 93.38 204 ASN A CA 1
ATOM 1724 C C . ASN A 1 204 ? -14.489 3.966 0.314 1.00 93.38 204 ASN A C 1
ATOM 1726 O O . ASN A 1 204 ? -14.526 4.900 1.124 1.00 93.38 204 ASN A O 1
ATOM 1730 N N . GLU A 1 205 ? -14.687 2.700 0.677 1.00 95.94 205 GLU A N 1
ATOM 1731 C CA . GLU A 1 205 ? -14.993 2.238 2.033 1.00 95.94 205 GLU A CA 1
ATOM 1732 C C . GLU A 1 205 ? -13.825 1.468 2.650 1.00 95.94 205 GLU A C 1
ATOM 1734 O O . GLU A 1 205 ? -12.934 0.970 1.957 1.00 95.94 205 GLU A O 1
ATOM 1739 N N . PHE A 1 206 ? -13.834 1.383 3.979 1.00 98.19 206 PHE A N 1
ATOM 1740 C CA . PHE A 1 206 ? -12.838 0.667 4.765 1.00 98.19 206 PHE A CA 1
ATOM 1741 C C . PHE A 1 206 ? -13.524 -0.406 5.598 1.00 98.19 206 PHE A C 1
ATOM 1743 O O . PHE A 1 206 ? -14.603 -0.171 6.128 1.00 98.19 206 PHE A O 1
ATOM 1750 N N . LEU A 1 207 ? -12.851 -1.534 5.794 1.00 98.31 207 LEU A N 1
ATOM 1751 C CA . LEU A 1 207 ? -13.203 -2.527 6.803 1.00 98.31 207 LEU A CA 1
ATOM 1752 C C . LEU A 1 207 ? -11.966 -2.871 7.625 1.00 98.31 207 LEU A C 1
ATOM 1754 O O . LEU A 1 207 ? -10.879 -3.058 7.085 1.00 98.31 207 LEU A O 1
ATOM 1758 N N . VAL A 1 208 ? -12.119 -2.973 8.942 1.00 98.25 208 VAL A N 1
ATOM 1759 C CA . VAL A 1 208 ? -11.060 -3.455 9.828 1.00 98.25 208 VAL A CA 1
ATOM 1760 C C . VAL A 1 208 ? -10.940 -4.959 9.619 1.00 98.25 208 VAL A C 1
ATOM 1762 O O . VAL A 1 208 ? -11.833 -5.724 9.979 1.00 98.25 208 VAL A O 1
ATOM 1765 N N . GLU A 1 209 ? -9.846 -5.382 9.002 1.00 97.38 209 GLU A N 1
ATOM 1766 C CA . GLU A 1 209 ? -9.567 -6.792 8.739 1.00 97.38 209 GLU A CA 1
ATOM 1767 C C . GLU A 1 209 ? -8.878 -7.448 9.931 1.00 97.38 209 GLU A C 1
ATOM 1769 O O . GLU A 1 209 ? -9.179 -8.593 10.268 1.00 97.38 209 GLU A O 1
ATOM 1774 N N . ASP A 1 210 ? -7.972 -6.709 10.571 1.00 97.06 210 ASP A N 1
ATOM 1775 C CA . ASP A 1 210 ? -7.117 -7.242 11.618 1.00 97.06 210 ASP A CA 1
ATOM 1776 C C . ASP A 1 210 ? -6.681 -6.168 12.627 1.00 97.06 210 ASP A C 1
ATOM 1778 O O . ASP A 1 210 ? -6.603 -4.976 12.301 1.00 97.06 210 ASP A O 1
ATOM 1782 N N . SER A 1 211 ? -6.406 -6.593 13.863 1.00 94.88 211 SER A N 1
ATOM 1783 C CA . SER A 1 211 ? -5.875 -5.727 14.914 1.00 94.88 211 SER A CA 1
ATOM 1784 C C . SER A 1 211 ? -5.020 -6.489 15.919 1.00 94.88 211 SER A C 1
ATOM 1786 O O . SER A 1 211 ? -5.465 -7.503 16.457 1.00 94.88 211 SER A O 1
ATOM 1788 N N . HIS A 1 212 ? -3.864 -5.930 16.261 1.00 91.81 212 HIS A N 1
ATOM 1789 C CA . HIS A 1 212 ? -2.951 -6.493 17.249 1.00 91.81 212 HIS A CA 1
ATOM 1790 C C . HIS A 1 212 ? -2.441 -5.401 18.190 1.00 91.81 212 HIS A C 1
ATOM 1792 O O . HIS A 1 212 ? -2.013 -4.337 17.736 1.00 91.81 212 HIS A O 1
ATOM 1798 N N . ASP A 1 213 ? -2.509 -5.664 19.495 1.00 87.25 213 ASP A N 1
ATOM 1799 C CA . ASP A 1 213 ? -1.897 -4.817 20.516 1.00 87.25 213 ASP A CA 1
ATOM 1800 C C . ASP A 1 213 ? -0.436 -5.260 20.709 1.00 87.25 213 ASP A C 1
ATOM 1802 O O . ASP A 1 213 ? -0.157 -6.458 20.788 1.00 87.25 213 ASP A O 1
ATOM 1806 N N . ASN A 1 214 ? 0.474 -4.288 20.733 1.00 70.56 214 ASN A N 1
ATOM 1807 C CA . ASN A 1 214 ? 1.881 -4.457 21.094 1.00 70.56 214 ASN A CA 1
ATOM 1808 C C . ASN A 1 214 ? 2.067 -4.307 22.608 1.00 70.56 214 ASN A C 1
ATOM 1810 O O . ASN A 1 214 ? 1.375 -3.441 23.200 1.00 70.56 214 ASN A O 1
#

Radius of gyration: 27.73 Å; chains: 1; bounding box: 82×41×72 Å

Secondary structure (DSSP, 8-state):
-------------S-EEEEEEEEESGGGS-TT--EEEETTEEEE--TTPEEEEEE-SS-EEEEEEEEETTEEEEB--EEE---SSSS-EEEEEEB-HHHHHHHHHHHHHHHHHHHHHHHHHHHHHHHHHHHT-GGGGGGGB-TT-HHHHHHHHHHHH-TT---EEEEEEEEEEETTEEEEEEEEEETTEEEEEEEEEEEETTTTEEEEEEEEE-

Sequence (214 aa):
MQQNHNKIYADEDFNQSWFKVKLNNDSLLEKNSYKLLIDDKDVDYNSKKTYGKYYNPTELSVYAIGKLEGKEFKTNRINIRRNYDNKPQNLKLSFKESQIRDYESKSKKVKEKAKSYIKEYTKELNKAYKKKDYKYISDYVKNNSQLEKQLKKQVKSKSKVKFKDVKINNVKRDKNKIYIELSKTNNGNVFQTKYTLDYDNVSNEFLVEDSHDN

Foldseek 3Di:
DDDDPPPPPDDPPFQWAKAAEDEAPCVLFDPQQKWKQWQHDTDRDDRPDIDDRDGFPDWIKIKMWTHHLQDIWIWDIDIDTGDPDPDHHYYYTYTDNVVSVVVVVVVVVLQVVVVVLVVVLLVLLQVLLCVLHCVSCPVQADPPAPVSVVSNVCSNPRNQWDWDPWAWPDWGHRPQWIWTWIWTDGPNDIWIKIWIWGADPVVRDIHTRDMDID

Organism: NCBI:txid1276936

pLDDT: mean 92.18, std 12.48, range [32.81, 98.69]